Protein AF-A0A0K8SSA6-F1 (afdb_monomer_lite)

Organism: Lygus hesperus (NCBI:txid30085)

Radius of gyration: 36.19 Å; chains: 1; bounding box: 115×86×64 Å

Sequence (220 aa):
KHGGVFQPLAVNHQLLSRASESADFPLRQMERLLGNISFGILEQRNAFQQAMRVVQAKVPNIGPLLAEQLFNKTAPFRTASDNLLQYVCGKRAEVIAERRRMLIPPDPSLKRQMVSVPPSVSHLFDEEGLAKCPIPLPPKPRPQTSTRKRKAHVHTASGFNYASKPKQARSPTQKPHNPPTRQWKDKPTSRDYKVSGRDQHNRRPNHSTGKGKQKSKKSF

Foldseek 3Di:
DPCFLLAQADADPQLPVLDDCVVLVVLNVLSNVLSVVLVVLVVVVVVVVVVVVVVPVVDDPCVVVCCQQDVPCPHPNNVVSVVVNCVSVVVSVVSLVVSQVSSQDPPPVLNVQSVPFPADRHHSGDPVSNVPRPRDGDPDPDPPPPPDDDDDDDDDDDDDDDDDDDDDDDDDDDDDDDDDDDDDDDDDDDDDDDDDDDDDDDDDDDDDDDDDDDDDDDDD

Structure (mmCIF, N/CA/C/O backbone):
data_AF-A0A0K8SSA6-F1
#
_entry.id   AF-A0A0K8SSA6-F1
#
loop_
_atom_site.group_PDB
_atom_site.id
_atom_site.type_symbol
_atom_site.label_atom_id
_atom_site.label_alt_id
_atom_site.label_comp_id
_atom_site.label_asym_id
_atom_site.label_entity_id
_atom_site.label_seq_id
_atom_site.pdbx_PDB_ins_code
_atom_site.Cartn_x
_atom_site.Cartn_y
_atom_site.Cartn_z
_atom_site.occupancy
_atom_site.B_iso_or_equiv
_atom_site.auth_seq_id
_atom_site.auth_comp_id
_atom_site.auth_asym_id
_atom_site.auth_atom_id
_atom_site.pdbx_PDB_model_num
ATOM 1 N N . LYS A 1 1 ? 15.499 0.623 15.485 1.00 36.97 1 LYS A N 1
ATOM 2 C CA . LYS A 1 1 ? 15.623 0.096 14.099 1.00 36.97 1 LYS A CA 1
ATOM 3 C C . LYS A 1 1 ? 14.207 -0.107 13.541 1.00 36.97 1 LYS A C 1
ATOM 5 O O . LYS A 1 1 ? 13.651 -1.169 13.750 1.00 36.97 1 LYS A O 1
ATOM 10 N N . HIS A 1 2 ? 13.588 0.901 12.913 1.00 39.94 2 HIS A N 1
ATOM 11 C CA . HIS A 1 2 ? 12.185 0.828 12.437 1.00 39.94 2 HIS A CA 1
ATOM 12 C C . HIS A 1 2 ? 12.051 0.953 10.910 1.00 39.94 2 HIS A C 1
ATOM 14 O O . HIS A 1 2 ? 11.003 1.316 10.388 1.00 39.94 2 HIS A O 1
ATOM 20 N N . GLY A 1 3 ? 13.108 0.618 10.167 1.00 44.19 3 GLY A N 1
ATOM 21 C CA . GLY A 1 3 ? 13.098 0.607 8.701 1.00 44.19 3 GLY A CA 1
ATOM 22 C C . GLY A 1 3 ? 12.393 -0.610 8.082 1.00 44.19 3 GLY A C 1
ATOM 23 O O . GLY A 1 3 ? 12.887 -1.112 7.085 1.00 44.19 3 GLY A O 1
ATOM 24 N N . GLY A 1 4 ? 11.318 -1.119 8.703 1.00 65.06 4 GLY A N 1
ATOM 25 C CA . GLY A 1 4 ? 10.591 -2.332 8.290 1.00 65.06 4 GLY A CA 1
ATOM 26 C C . GLY A 1 4 ? 9.677 -2.146 7.067 1.00 65.06 4 GLY A C 1
ATOM 27 O O . GLY A 1 4 ? 9.921 -1.272 6.243 1.00 65.06 4 GLY A O 1
ATOM 28 N N . VAL A 1 5 ? 8.589 -2.934 7.000 1.00 70.88 5 VAL A N 1
ATOM 29 C CA . VAL A 1 5 ? 7.530 -3.016 5.949 1.00 70.88 5 VAL A CA 1
ATOM 30 C C . VAL A 1 5 ? 7.048 -1.663 5.377 1.00 70.88 5 VAL A C 1
ATOM 32 O O . VAL A 1 5 ? 6.495 -1.605 4.278 1.00 70.88 5 VAL A O 1
ATOM 35 N N . PHE A 1 6 ? 7.252 -0.565 6.104 1.00 86.25 6 PHE A N 1
ATOM 36 C CA . PHE A 1 6 ? 6.834 0.794 5.748 1.00 86.25 6 PHE A CA 1
ATOM 37 C C . PHE A 1 6 ? 7.887 1.615 4.985 1.00 86.25 6 PHE A C 1
ATOM 39 O O . PHE A 1 6 ? 7.617 2.761 4.631 1.00 86.25 6 PHE A O 1
ATOM 46 N N . GLN A 1 7 ? 9.083 1.076 4.736 1.00 91.50 7 GLN A N 1
ATOM 47 C CA . GLN A 1 7 ? 10.068 1.740 3.881 1.00 91.50 7 GLN A CA 1
ATOM 48 C C . GLN A 1 7 ? 9.721 1.583 2.397 1.00 91.50 7 GLN A C 1
ATOM 50 O O . GLN A 1 7 ? 9.118 0.577 2.017 1.00 91.50 7 GLN A O 1
ATOM 55 N N . PRO A 1 8 ? 10.132 2.544 1.549 1.00 94.62 8 PRO A N 1
ATOM 56 C CA . PRO A 1 8 ? 10.012 2.388 0.111 1.00 94.62 8 PRO A CA 1
ATOM 57 C C . PRO A 1 8 ? 10.762 1.159 -0.388 1.00 94.62 8 PRO A C 1
ATOM 59 O O . PRO A 1 8 ? 11.916 0.950 -0.006 1.00 94.62 8 PRO A O 1
ATOM 62 N N . LEU A 1 9 ? 10.141 0.402 -1.289 1.00 95.62 9 LEU A N 1
ATOM 63 C CA . LEU A 1 9 ? 10.790 -0.743 -1.917 1.00 95.62 9 LEU A CA 1
ATOM 64 C C . LEU A 1 9 ? 11.999 -0.303 -2.755 1.00 95.62 9 LEU A C 1
ATOM 66 O O . LEU A 1 9 ? 11.968 0.712 -3.466 1.00 95.62 9 LEU A O 1
ATOM 70 N N . ALA A 1 10 ? 13.076 -1.078 -2.679 1.00 94.94 10 ALA A N 1
ATOM 71 C CA . ALA A 1 10 ? 14.277 -0.862 -3.465 1.00 94.94 10 ALA A CA 1
ATOM 72 C C . ALA A 1 10 ? 14.087 -1.341 -4.912 1.00 94.94 10 ALA A C 1
ATOM 74 O O . ALA A 1 10 ? 13.353 -2.286 -5.202 1.00 94.94 10 ALA A O 1
ATOM 75 N N . VAL A 1 11 ? 14.787 -0.691 -5.839 1.00 95.38 11 VAL A N 1
ATOM 76 C CA . VAL A 1 11 ? 14.914 -1.193 -7.210 1.00 95.38 11 VAL A CA 1
ATOM 77 C C . VAL A 1 11 ? 15.855 -2.395 -7.189 1.00 95.38 11 VAL A C 1
ATOM 79 O O . VAL A 1 11 ? 16.942 -2.313 -6.618 1.00 95.38 11 VAL A O 1
ATOM 82 N N . ASN A 1 12 ? 15.463 -3.505 -7.817 1.00 95.00 12 ASN A N 1
ATOM 83 C CA . ASN A 1 12 ? 16.327 -4.677 -7.951 1.00 95.00 12 ASN A CA 1
ATOM 84 C C . ASN A 1 12 ? 17.625 -4.304 -8.683 1.00 95.00 12 ASN A C 1
ATOM 86 O O . ASN A 1 12 ? 17.588 -3.616 -9.704 1.00 95.00 12 ASN A O 1
ATOM 90 N N . HIS A 1 13 ? 18.768 -4.816 -8.219 1.00 91.44 13 HIS A N 1
ATOM 91 C CA . HIS A 1 13 ? 20.084 -4.464 -8.770 1.00 91.44 13 HIS A CA 1
ATOM 92 C C . HIS A 1 13 ? 20.187 -4.688 -10.294 1.00 91.44 13 HIS A C 1
ATOM 94 O O . HIS A 1 13 ? 20.828 -3.922 -11.012 1.00 91.44 13 HIS A O 1
ATOM 100 N N . GLN A 1 14 ? 19.508 -5.719 -10.805 1.00 90.25 14 GLN A N 1
ATOM 101 C CA . GLN A 1 14 ? 19.451 -6.068 -12.231 1.00 90.25 14 GLN A CA 1
ATOM 102 C C . GLN A 1 14 ? 18.765 -4.997 -13.102 1.00 90.25 14 GLN A C 1
ATOM 104 O O . GLN A 1 14 ? 18.961 -4.971 -14.313 1.00 90.25 14 GLN A O 1
ATOM 109 N N . LEU A 1 15 ? 17.962 -4.114 -12.499 1.00 91.62 15 LEU A N 1
ATOM 110 C CA . LEU A 1 15 ? 17.158 -3.097 -13.181 1.00 91.62 15 LEU A CA 1
ATOM 111 C C . LEU A 1 15 ? 17.697 -1.674 -12.981 1.00 91.62 15 LEU A C 1
ATOM 113 O O . LEU A 1 15 ? 17.118 -0.731 -13.514 1.00 91.62 15 LEU A O 1
ATOM 117 N N . LEU A 1 16 ? 18.809 -1.497 -12.257 1.00 89.38 16 LEU A N 1
ATOM 118 C CA . LEU A 1 16 ? 19.373 -0.171 -11.968 1.00 89.38 16 LEU A CA 1
ATOM 119 C C . LEU A 1 16 ? 19.723 0.617 -13.234 1.00 89.38 16 LEU A C 1
ATOM 121 O O . LEU A 1 16 ? 19.516 1.823 -13.270 1.00 89.38 16 LEU A O 1
ATOM 125 N N . SER A 1 17 ? 20.177 -0.052 -14.299 1.00 86.12 17 SER A N 1
ATOM 126 C CA . SER A 1 17 ? 20.460 0.595 -15.591 1.00 86.12 17 SER A CA 1
ATOM 127 C C . SER A 1 17 ? 19.215 1.151 -16.292 1.00 86.12 17 SER A C 1
ATOM 129 O O . SER A 1 17 ? 19.343 1.958 -17.209 1.00 86.12 17 SER A O 1
ATOM 131 N N . ARG A 1 18 ? 18.017 0.713 -15.885 1.00 84.88 18 ARG A N 1
ATOM 132 C CA . ARG A 1 18 ? 16.722 1.171 -16.410 1.00 84.88 18 ARG A CA 1
ATOM 133 C C . ARG A 1 18 ? 16.039 2.185 -15.503 1.00 84.88 18 ARG A C 1
ATOM 135 O O . ARG A 1 18 ? 15.088 2.832 -15.931 1.00 84.88 18 ARG A O 1
ATOM 142 N N . ALA A 1 19 ? 16.487 2.307 -14.258 1.00 86.81 19 ALA A N 1
ATOM 143 C CA . ALA A 1 19 ? 15.910 3.244 -13.317 1.00 86.81 19 ALA A CA 1
ATOM 144 C C . ALA A 1 19 ? 16.287 4.676 -13.712 1.00 86.81 19 ALA A C 1
ATOM 146 O O . ALA A 1 19 ? 17.461 5.039 -13.765 1.00 86.81 19 ALA A O 1
ATOM 147 N N . SER A 1 20 ? 15.278 5.502 -13.973 1.00 90.31 20 SER A N 1
ATOM 148 C CA . SER A 1 20 ? 15.457 6.948 -14.063 1.00 90.31 20 SER A CA 1
ATOM 149 C C . SER A 1 20 ? 15.301 7.536 -12.666 1.00 90.31 20 SER A C 1
ATOM 151 O O . SER A 1 20 ? 14.198 7.546 -12.122 1.00 90.31 20 SER A O 1
ATOM 153 N N . GLU A 1 21 ? 16.396 8.028 -12.082 1.00 88.56 21 GLU A N 1
ATOM 154 C CA . GLU A 1 21 ? 16.365 8.615 -10.735 1.00 88.56 21 GLU A CA 1
ATOM 155 C C . GLU A 1 21 ? 15.408 9.813 -10.665 1.00 88.56 21 GLU A C 1
ATOM 157 O O . GLU A 1 21 ? 14.643 9.941 -9.714 1.00 88.56 21 GLU A O 1
ATOM 162 N N . SER A 1 22 ? 15.372 10.655 -11.704 1.00 90.38 22 SER A N 1
ATOM 163 C CA . SER A 1 22 ? 14.475 11.815 -11.753 1.00 90.38 22 SER A CA 1
ATOM 164 C C . SER A 1 22 ? 12.993 11.430 -11.807 1.00 90.38 22 SER A C 1
ATOM 166 O O . SER A 1 22 ? 12.169 12.140 -11.232 1.00 90.38 22 SER A O 1
ATOM 168 N N . ALA A 1 23 ? 12.647 10.315 -12.459 1.00 90.88 23 ALA A N 1
ATOM 169 C CA . ALA A 1 23 ? 11.271 9.824 -12.528 1.00 90.88 23 ALA A CA 1
ATOM 170 C C . ALA A 1 23 ? 10.864 9.012 -11.283 1.00 90.88 23 ALA A C 1
ATOM 172 O O . ALA A 1 23 ? 9.729 9.116 -10.821 1.00 90.88 23 ALA A O 1
ATOM 173 N N . ASP A 1 24 ? 11.780 8.223 -10.710 1.00 94.31 24 ASP A N 1
ATOM 174 C CA . ASP A 1 24 ? 11.501 7.375 -9.544 1.00 94.31 24 ASP A CA 1
ATOM 175 C C . ASP A 1 24 ? 11.484 8.150 -8.224 1.00 94.31 24 ASP A C 1
ATOM 177 O O . ASP A 1 24 ? 10.685 7.833 -7.342 1.00 94.31 24 ASP A O 1
ATOM 181 N N . PHE A 1 25 ? 12.319 9.182 -8.081 1.00 95.12 25 PHE A N 1
ATOM 182 C CA . PHE A 1 25 ? 12.431 9.962 -6.850 1.00 95.12 25 PHE A CA 1
ATOM 183 C C . PHE A 1 25 ? 11.082 10.455 -6.287 1.00 95.12 25 PHE A C 1
ATOM 185 O O . PHE A 1 25 ? 10.797 10.152 -5.123 1.00 95.12 25 PHE A O 1
ATOM 192 N N . PRO A 1 26 ? 10.211 11.159 -7.045 1.00 97.00 26 PRO A N 1
ATOM 193 C CA . PRO A 1 26 ? 8.935 11.636 -6.506 1.00 97.00 26 PRO A CA 1
ATOM 194 C C . PRO A 1 26 ? 8.010 10.490 -6.073 1.00 97.00 26 PRO A C 1
ATOM 196 O O . PRO A 1 26 ? 7.364 10.576 -5.028 1.00 97.00 26 PRO A O 1
ATOM 199 N N . LEU A 1 27 ? 7.986 9.385 -6.822 1.00 97.25 27 LEU A N 1
ATOM 200 C CA . LEU A 1 27 ? 7.175 8.212 -6.487 1.00 97.25 27 LEU A CA 1
ATOM 201 C C . LEU A 1 27 ? 7.701 7.503 -5.237 1.00 97.25 27 LEU A C 1
ATOM 203 O O . LEU A 1 27 ? 6.923 7.089 -4.382 1.00 97.25 27 LEU A O 1
ATOM 207 N N . ARG A 1 28 ? 9.022 7.423 -5.074 1.00 96.00 28 ARG A N 1
ATOM 208 C CA . ARG A 1 28 ? 9.658 6.877 -3.873 1.00 96.00 28 ARG A CA 1
ATOM 209 C C . ARG A 1 28 ? 9.367 7.727 -2.633 1.00 96.00 28 ARG A C 1
ATOM 211 O O . ARG A 1 28 ? 9.149 7.172 -1.556 1.00 96.00 28 ARG A O 1
ATOM 218 N N . GLN A 1 29 ? 9.337 9.056 -2.768 1.00 97.12 29 GLN A N 1
ATOM 219 C CA . GLN A 1 29 ? 8.926 9.954 -1.680 1.00 97.12 29 GLN A CA 1
ATOM 220 C C . GLN A 1 29 ? 7.449 9.769 -1.322 1.00 97.12 29 GLN A C 1
ATOM 222 O O . GLN A 1 29 ? 7.107 9.703 -0.141 1.00 97.12 29 GLN A O 1
ATOM 227 N N . MET A 1 30 ? 6.583 9.612 -2.325 1.00 97.69 30 MET A N 1
ATOM 228 C CA . MET A 1 30 ? 5.168 9.323 -2.099 1.00 97.69 30 MET A CA 1
ATOM 229 C C . MET A 1 30 ? 4.971 7.975 -1.393 1.00 97.69 30 MET A C 1
ATOM 231 O O . MET A 1 30 ? 4.223 7.891 -0.421 1.00 97.69 30 MET A O 1
ATOM 235 N N . GLU A 1 31 ? 5.686 6.928 -1.811 1.00 97.25 31 GLU A N 1
ATOM 236 C CA . GLU A 1 31 ? 5.641 5.627 -1.137 1.00 97.25 31 GLU A CA 1
ATOM 237 C C . GLU A 1 31 ? 6.090 5.737 0.326 1.00 97.25 31 GLU A C 1
ATOM 239 O O . GLU A 1 31 ? 5.441 5.179 1.211 1.00 97.25 31 GLU A O 1
ATOM 244 N N . ARG A 1 32 ? 7.158 6.502 0.594 1.00 96.31 32 ARG A N 1
ATOM 245 C CA . ARG A 1 32 ? 7.649 6.767 1.955 1.00 96.31 32 ARG A CA 1
ATOM 246 C C . ARG A 1 32 ? 6.581 7.436 2.809 1.00 96.31 32 ARG A C 1
ATOM 248 O O . ARG A 1 32 ? 6.356 7.020 3.943 1.00 96.31 32 ARG A O 1
ATOM 255 N N . LEU A 1 33 ? 5.931 8.467 2.274 1.00 97.00 33 LEU A N 1
ATOM 256 C CA . LEU A 1 33 ? 4.870 9.187 2.970 1.00 97.00 33 LEU A CA 1
ATOM 257 C C . LEU A 1 33 ? 3.709 8.249 3.322 1.00 97.00 33 LEU A C 1
ATOM 259 O O . LEU A 1 33 ? 3.288 8.200 4.474 1.00 97.00 33 LEU A O 1
ATOM 263 N N . LEU A 1 34 ? 3.231 7.462 2.357 1.00 97.44 34 LEU A N 1
ATOM 264 C CA . LEU A 1 34 ? 2.137 6.508 2.564 1.00 97.44 34 LEU A CA 1
ATOM 265 C C . LEU A 1 34 ? 2.516 5.398 3.556 1.00 97.44 34 LEU A C 1
ATOM 267 O O . LEU A 1 34 ? 1.694 5.003 4.386 1.00 97.44 34 LEU A O 1
ATOM 271 N N . GLY A 1 35 ? 3.767 4.931 3.521 1.00 95.56 35 GLY A N 1
ATOM 272 C CA . GLY A 1 35 ? 4.318 4.012 4.514 1.00 95.56 35 GLY A CA 1
ATOM 273 C C . GLY A 1 35 ? 4.287 4.601 5.926 1.00 95.56 35 GLY A C 1
ATOM 274 O O . GLY A 1 35 ? 3.771 3.965 6.844 1.00 95.56 35 GLY A O 1
ATOM 275 N N . ASN A 1 36 ? 4.744 5.845 6.090 1.00 95.56 36 ASN A N 1
ATOM 276 C CA . ASN A 1 36 ? 4.721 6.551 7.374 1.00 95.56 36 ASN A CA 1
ATOM 277 C C . ASN A 1 36 ? 3.295 6.774 7.898 1.00 95.56 36 ASN A C 1
ATOM 279 O O . ASN A 1 36 ? 3.052 6.603 9.091 1.00 95.56 36 ASN A O 1
ATOM 283 N N . ILE A 1 37 ? 2.346 7.124 7.024 1.00 96.25 37 ILE A N 1
ATOM 284 C CA . ILE A 1 37 ? 0.935 7.284 7.406 1.00 96.25 37 ILE A CA 1
ATOM 285 C C . ILE A 1 37 ? 0.358 5.942 7.870 1.00 96.25 37 ILE A C 1
ATOM 287 O O . ILE A 1 37 ? -0.278 5.881 8.920 1.00 96.25 37 ILE A O 1
ATOM 291 N N . SER A 1 38 ? 0.622 4.859 7.131 1.00 95.75 38 SER A N 1
ATOM 292 C CA . SER A 1 38 ? 0.171 3.508 7.502 1.00 95.75 38 SER A CA 1
ATOM 293 C C . SER A 1 38 ? 0.704 3.100 8.876 1.00 95.75 38 SER A C 1
ATOM 295 O O . SER A 1 38 ? -0.052 2.618 9.719 1.00 95.75 38 SER A O 1
ATOM 297 N N . PHE A 1 39 ? 1.994 3.348 9.122 1.00 95.12 39 PHE A N 1
ATOM 298 C CA . PHE A 1 39 ? 2.618 3.127 10.423 1.00 95.12 39 PHE A CA 1
ATOM 299 C C . PHE A 1 39 ? 1.939 3.949 11.527 1.00 95.12 39 PHE A C 1
ATOM 301 O O . PHE A 1 39 ? 1.556 3.391 12.551 1.00 95.12 39 PHE A O 1
ATOM 308 N N . GLY A 1 40 ? 1.719 5.247 11.300 1.00 95.19 40 GLY A N 1
ATOM 309 C CA . GLY A 1 40 ? 1.071 6.131 12.271 1.00 95.19 40 GLY A CA 1
ATOM 310 C C . GLY A 1 40 ? -0.342 5.681 12.658 1.00 95.19 40 GLY A C 1
ATOM 311 O O . GLY A 1 40 ? -0.679 5.685 13.839 1.00 95.19 40 GLY 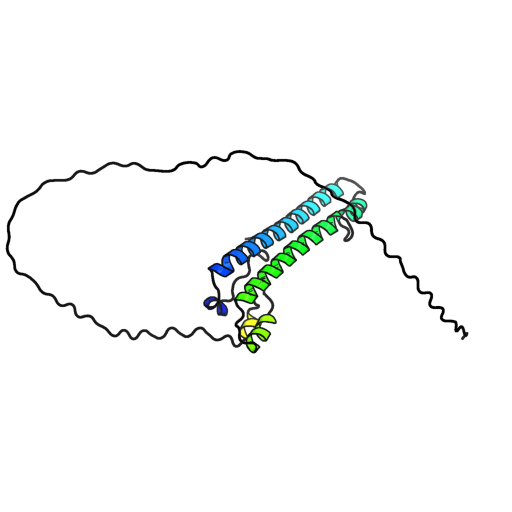A O 1
ATOM 312 N N . ILE A 1 41 ? -1.148 5.229 11.691 1.00 94.94 41 ILE A N 1
ATOM 313 C CA . ILE A 1 41 ? -2.498 4.696 11.949 1.00 94.94 41 ILE A CA 1
ATOM 314 C C . ILE A 1 41 ? -2.429 3.435 12.823 1.00 94.94 41 ILE A C 1
ATOM 316 O O . ILE A 1 41 ? -3.209 3.281 13.766 1.00 94.94 41 ILE A O 1
ATOM 320 N N . LEU A 1 42 ? -1.493 2.529 12.528 1.00 94.88 42 LEU A N 1
ATOM 321 C CA . LEU A 1 42 ? -1.320 1.288 13.286 1.00 94.88 42 LEU A CA 1
ATOM 322 C C . LEU A 1 42 ? -0.839 1.552 14.717 1.00 94.88 42 LEU A C 1
ATOM 324 O O . LEU A 1 42 ? -1.395 0.978 15.654 1.00 94.88 42 LEU A O 1
ATOM 328 N N . GLU A 1 43 ? 0.126 2.454 14.896 1.00 95.44 43 GLU A N 1
ATOM 329 C CA . GLU A 1 43 ? 0.611 2.867 16.216 1.00 95.44 43 GLU A CA 1
ATOM 330 C C . GLU A 1 43 ? -0.484 3.554 17.033 1.00 95.44 43 GLU A C 1
ATOM 332 O O . GLU A 1 43 ? -0.714 3.187 18.187 1.00 95.44 43 GLU A O 1
ATOM 337 N N . GLN A 1 44 ? -1.232 4.486 16.431 1.00 95.19 44 GLN A N 1
ATOM 338 C CA . GLN A 1 44 ? -2.361 5.144 17.090 1.00 95.19 44 GLN A CA 1
ATOM 339 C C . GLN A 1 44 ? -3.392 4.119 17.569 1.00 95.19 44 GLN A C 1
ATOM 341 O O . GLN A 1 44 ? -3.874 4.185 18.701 1.00 95.19 44 GLN A O 1
ATOM 346 N N . ARG A 1 45 ? -3.715 3.137 16.723 1.00 93.44 45 ARG A N 1
ATOM 347 C CA . ARG A 1 45 ? -4.656 2.074 17.068 1.00 93.44 45 ARG A CA 1
ATOM 348 C C . ARG A 1 45 ? -4.128 1.167 18.176 1.00 93.44 45 ARG A C 1
ATOM 350 O O . ARG A 1 45 ? -4.904 0.781 19.050 1.00 93.44 45 ARG A O 1
ATOM 357 N N . ASN A 1 46 ? -2.840 0.834 18.164 1.00 93.81 46 ASN A N 1
ATOM 358 C CA . ASN A 1 46 ? -2.212 0.056 19.229 1.00 93.81 46 ASN A CA 1
ATOM 359 C C . ASN A 1 46 ? -2.275 0.809 20.569 1.00 93.81 46 ASN A C 1
ATOM 361 O O . ASN A 1 46 ? -2.768 0.264 21.558 1.00 93.81 46 ASN A O 1
ATOM 365 N N . ALA A 1 47 ? -1.879 2.085 20.583 1.00 96.00 47 ALA A N 1
ATOM 366 C CA . ALA A 1 47 ? -1.947 2.942 21.766 1.00 96.00 47 ALA A CA 1
ATOM 367 C C . ALA A 1 47 ? -3.384 3.077 22.297 1.00 96.00 47 ALA A C 1
ATOM 369 O O . ALA A 1 47 ? -3.621 2.937 23.497 1.00 96.00 47 ALA A O 1
ATOM 370 N N . PHE A 1 48 ? -4.365 3.259 21.406 1.00 94.69 48 PHE A N 1
ATOM 371 C CA . PHE A 1 48 ? -5.779 3.312 21.778 1.00 94.69 48 PHE A CA 1
ATOM 372 C C . PHE A 1 48 ? -6.254 2.011 22.439 1.00 94.69 48 PHE A C 1
ATOM 374 O O . PHE A 1 48 ? -6.872 2.041 23.502 1.00 94.69 48 PHE A O 1
ATOM 381 N N . GLN A 1 49 ? -5.924 0.854 21.857 1.00 92.31 49 GLN A N 1
ATOM 382 C CA . GLN A 1 49 ? -6.270 -0.441 22.446 1.00 92.31 49 GLN A CA 1
ATOM 383 C C . GLN A 1 49 ? -5.633 -0.634 23.825 1.00 92.31 49 GLN A C 1
ATOM 385 O O . GLN A 1 49 ? -6.284 -1.148 24.731 1.00 92.31 49 GLN A O 1
ATOM 390 N N . GLN A 1 50 ? -4.380 -0.216 24.007 1.00 94.81 50 GLN A N 1
ATOM 391 C CA . GLN A 1 50 ? -3.710 -0.277 25.306 1.00 94.81 50 GLN A CA 1
ATOM 392 C C . GLN A 1 50 ? -4.404 0.615 26.343 1.00 94.81 50 GLN A C 1
ATOM 394 O O . GLN A 1 50 ? -4.709 0.139 27.435 1.00 94.81 50 GLN A O 1
ATOM 399 N N . ALA A 1 51 ? -4.736 1.860 25.990 1.00 94.75 51 ALA A N 1
ATOM 400 C CA . ALA A 1 51 ? -5.454 2.775 26.877 1.00 94.75 51 ALA A CA 1
ATOM 401 C C . ALA A 1 51 ? -6.824 2.216 27.299 1.00 94.75 51 ALA A C 1
ATOM 403 O O . ALA A 1 51 ? -7.188 2.266 28.473 1.00 94.75 51 ALA A O 1
ATOM 404 N N . MET A 1 52 ? -7.567 1.614 26.369 1.00 93.44 52 MET A N 1
ATOM 405 C CA . MET A 1 52 ? -8.875 1.025 26.669 1.00 93.44 52 MET A CA 1
ATOM 406 C C . MET A 1 52 ? -8.794 -0.217 27.559 1.00 93.44 52 MET A C 1
ATOM 408 O O . MET A 1 52 ? -9.678 -0.411 28.389 1.00 93.44 52 MET A O 1
ATOM 412 N N . ARG A 1 53 ? -7.722 -1.018 27.473 1.00 91.38 53 ARG A N 1
ATOM 413 C CA . ARG A 1 53 ? -7.489 -2.114 28.435 1.00 91.38 53 ARG A CA 1
ATOM 414 C C . ARG A 1 53 ? -7.311 -1.585 29.860 1.00 91.38 53 ARG A C 1
ATOM 416 O O . ARG A 1 53 ? -7.831 -2.183 30.797 1.00 91.38 53 ARG A O 1
ATOM 423 N N . VAL A 1 54 ? -6.635 -0.444 30.026 1.00 93.50 54 VAL A N 1
ATOM 424 C CA . VAL A 1 54 ? -6.490 0.214 31.338 1.00 93.50 54 VAL A CA 1
ATOM 425 C C . VAL A 1 54 ? -7.842 0.702 31.864 1.00 93.50 54 VAL A C 1
ATOM 427 O O . VAL A 1 54 ? -8.129 0.533 33.046 1.00 93.50 54 VAL A O 1
ATOM 430 N N . VAL A 1 55 ? -8.691 1.270 31.000 1.00 93.44 55 VAL A N 1
ATOM 431 C CA . VAL A 1 55 ? -10.058 1.678 31.373 1.00 93.44 55 VAL A CA 1
ATOM 432 C C . VAL A 1 55 ? -10.890 0.467 31.794 1.00 93.44 55 VAL A C 1
ATOM 434 O O . VAL A 1 55 ? -11.510 0.491 32.854 1.00 93.44 55 VAL A O 1
ATOM 437 N N . GLN A 1 56 ? -10.853 -0.612 31.011 1.00 92.25 56 GLN A N 1
ATOM 438 C CA . GLN A 1 56 ? -11.592 -1.840 31.296 1.00 92.25 56 GLN A CA 1
ATOM 439 C C . GLN A 1 56 ? -11.190 -2.480 32.632 1.00 92.25 56 GLN A C 1
ATOM 441 O O . GLN A 1 56 ? -12.040 -3.039 33.314 1.00 92.25 56 GLN A O 1
ATOM 446 N N . ALA A 1 57 ? -9.920 -2.369 33.031 1.00 92.50 57 ALA A N 1
ATOM 447 C CA . ALA A 1 57 ? -9.449 -2.861 34.324 1.00 92.50 57 ALA A CA 1
ATOM 448 C C . ALA A 1 57 ? -9.963 -2.038 35.522 1.00 92.50 57 ALA A C 1
ATOM 450 O O . ALA A 1 57 ? -10.027 -2.555 36.633 1.00 92.50 57 ALA A O 1
ATOM 451 N N . LYS A 1 58 ? -10.308 -0.760 35.315 1.00 94.81 58 LYS A N 1
ATOM 452 C CA . LYS A 1 58 ? -10.749 0.162 36.378 1.00 94.81 58 LYS A CA 1
ATOM 453 C C . LYS A 1 58 ? -12.264 0.299 36.478 1.00 94.81 58 LYS A C 1
ATOM 455 O O . LYS A 1 58 ? -12.764 0.656 37.540 1.00 94.81 58 LYS A O 1
ATOM 460 N N . VAL A 1 59 ? -12.984 0.058 35.384 1.00 94.12 59 VAL A N 1
ATOM 461 C CA . VAL A 1 59 ? -14.439 0.216 35.322 1.00 94.12 59 VAL A CA 1
ATOM 462 C C . VAL A 1 59 ? -15.088 -1.157 35.137 1.00 94.12 59 VAL A C 1
ATOM 464 O O . VAL A 1 59 ? -14.976 -1.741 34.054 1.00 94.12 59 VAL A O 1
ATOM 467 N N . PRO A 1 60 ? -15.774 -1.695 36.162 1.00 89.31 60 PRO A N 1
ATOM 468 C CA . PRO A 1 60 ? -16.417 -2.998 36.058 1.00 89.31 60 PRO A CA 1
ATOM 469 C C . PRO A 1 60 ? -17.491 -2.994 34.962 1.00 89.31 60 PRO A C 1
ATOM 471 O O . PRO A 1 60 ? -18.164 -1.992 34.733 1.00 89.31 60 PRO A O 1
ATOM 474 N N . ASN A 1 61 ? -17.652 -4.130 34.279 1.00 90.19 61 ASN A N 1
ATOM 475 C CA . ASN A 1 61 ? -18.676 -4.373 33.252 1.00 90.19 61 ASN A CA 1
ATOM 476 C C . ASN A 1 61 ? -18.657 -3.456 32.010 1.00 90.19 61 ASN A C 1
ATOM 478 O O . ASN A 1 61 ? -19.558 -3.554 31.182 1.00 90.19 61 ASN A O 1
ATOM 482 N N . ILE A 1 62 ? -17.629 -2.624 31.798 1.00 93.81 62 ILE A N 1
ATOM 483 C CA . ILE A 1 62 ? -17.539 -1.784 30.586 1.00 93.81 62 ILE A CA 1
ATOM 484 C C . ILE A 1 62 ? -17.111 -2.572 29.331 1.00 93.81 62 ILE A C 1
ATOM 486 O O . ILE A 1 62 ? -17.335 -2.134 28.205 1.00 93.81 62 ILE A O 1
ATOM 490 N N . GLY A 1 63 ? -16.495 -3.746 29.510 1.00 90.75 63 GLY A N 1
ATOM 491 C CA . GLY A 1 63 ? -15.930 -4.566 28.429 1.00 90.75 63 GLY A CA 1
ATOM 492 C C . GLY A 1 63 ? -16.890 -4.855 27.263 1.00 90.75 63 GLY A C 1
ATOM 493 O O . GLY A 1 63 ? -16.508 -4.589 26.123 1.00 90.75 63 GLY A O 1
ATOM 494 N N . PRO A 1 64 ? -18.123 -5.344 27.510 1.00 92.19 64 PRO A N 1
ATOM 495 C CA . PRO A 1 64 ? -19.112 -5.578 26.456 1.00 92.19 64 PRO A CA 1
ATOM 496 C C . PRO A 1 64 ? -19.444 -4.321 25.643 1.00 92.19 64 PRO A C 1
ATOM 498 O O . PRO A 1 64 ? -19.482 -4.384 24.416 1.00 92.19 64 PRO A O 1
ATOM 501 N N . LEU A 1 65 ? -19.588 -3.168 26.306 1.00 91.06 65 LEU A N 1
ATOM 502 C CA . LEU A 1 65 ? -19.872 -1.895 25.641 1.00 91.06 65 LEU A CA 1
ATOM 503 C C . LEU A 1 65 ? -18.696 -1.441 24.763 1.00 91.06 65 LEU A C 1
ATOM 505 O O . LEU A 1 65 ? -18.895 -1.041 23.619 1.00 91.06 65 LEU A O 1
ATOM 509 N N . LEU A 1 66 ? -17.455 -1.541 25.258 1.00 92.00 66 LEU A N 1
ATOM 510 C CA . LEU A 1 66 ? -16.266 -1.223 24.455 1.00 92.00 66 LEU A CA 1
ATOM 511 C C . LEU A 1 66 ? -16.127 -2.171 23.258 1.00 92.00 66 LEU A C 1
ATOM 513 O O . LEU A 1 66 ? -15.749 -1.744 22.165 1.00 92.00 66 LEU A O 1
ATOM 517 N N . ALA A 1 67 ? -16.435 -3.456 23.448 1.00 89.62 67 ALA A N 1
ATOM 518 C CA . ALA A 1 67 ? -16.421 -4.429 22.369 1.00 89.62 67 ALA A CA 1
ATOM 519 C C . ALA A 1 67 ? -17.417 -4.032 21.275 1.00 89.62 67 ALA A C 1
ATOM 521 O O . ALA A 1 67 ? -17.010 -3.896 20.127 1.00 89.62 67 ALA A O 1
ATOM 522 N N . GLU A 1 68 ? -18.673 -3.775 21.630 1.00 90.38 68 GLU A N 1
ATOM 523 C CA . GLU A 1 68 ? -19.726 -3.393 20.688 1.00 90.38 68 GLU A CA 1
ATOM 524 C C . GLU A 1 68 ? -19.410 -2.087 19.944 1.00 90.38 68 GLU A C 1
ATOM 526 O O . GLU A 1 68 ? -19.485 -2.040 18.716 1.00 90.38 68 GLU A O 1
ATOM 531 N N . GLN A 1 69 ? -19.011 -1.044 20.675 1.00 89.06 69 GLN A N 1
ATOM 532 C CA . GLN A 1 69 ? -18.911 0.313 20.132 1.00 89.06 69 GLN A CA 1
ATOM 533 C C . GLN A 1 69 ? -17.567 0.617 19.456 1.00 89.06 69 GLN A C 1
ATOM 535 O O . GLN A 1 69 ? -17.496 1.513 18.611 1.00 89.06 69 GLN A O 1
ATOM 540 N N . LEU A 1 70 ? -16.489 -0.096 19.810 1.00 90.06 70 LEU A N 1
ATOM 541 C CA . LEU A 1 70 ? -15.128 0.257 19.378 1.00 90.06 70 LEU A CA 1
ATOM 542 C C . LEU A 1 70 ? -14.355 -0.887 18.721 1.00 90.06 70 LEU A C 1
ATOM 544 O O . LEU A 1 70 ? -13.610 -0.639 17.772 1.00 90.06 70 LEU A O 1
ATOM 548 N N . PHE A 1 71 ? -14.472 -2.122 19.218 1.00 87.94 71 PHE A N 1
ATOM 549 C CA . PHE A 1 71 ? -13.580 -3.212 18.792 1.00 87.94 71 PHE A CA 1
ATOM 550 C C . PHE A 1 71 ? -14.208 -4.223 17.845 1.00 87.94 71 PHE A C 1
ATOM 552 O O . PHE A 1 71 ? -13.471 -4.901 17.122 1.00 87.94 71 PHE A O 1
ATOM 559 N N . ASN A 1 72 ? -15.535 -4.323 17.831 1.00 91.38 72 ASN A N 1
ATOM 560 C CA . ASN A 1 72 ? -16.241 -5.201 16.919 1.00 91.38 72 ASN A CA 1
ATOM 561 C C . ASN A 1 72 ? -15.941 -4.791 15.472 1.00 91.38 72 ASN A C 1
ATOM 563 O O . ASN A 1 72 ? -15.740 -3.616 15.170 1.00 91.38 72 ASN A O 1
ATOM 567 N N . LYS A 1 73 ? -15.907 -5.757 14.553 1.00 88.62 73 LYS A N 1
ATOM 568 C CA . LYS A 1 73 ? -15.563 -5.505 13.143 1.00 88.62 73 LYS A CA 1
ATOM 569 C C . LYS A 1 73 ? -16.535 -4.535 12.470 1.00 88.62 73 LYS A C 1
ATOM 571 O O . LYS A 1 73 ? -16.143 -3.827 11.556 1.00 88.62 73 LYS A O 1
ATOM 576 N N . THR A 1 74 ? -17.778 -4.509 12.940 1.00 90.94 74 THR A N 1
ATOM 577 C CA . THR A 1 74 ? -18.854 -3.638 12.458 1.00 90.94 74 THR A CA 1
ATOM 578 C C . THR A 1 74 ? -18.951 -2.321 13.229 1.00 90.94 74 THR A C 1
ATOM 580 O O . THR A 1 74 ? -19.768 -1.475 12.877 1.00 90.94 74 THR A O 1
ATOM 583 N N . ALA A 1 75 ? -18.137 -2.123 14.272 1.00 93.12 75 ALA A N 1
ATOM 584 C CA . ALA A 1 75 ? -18.138 -0.886 15.039 1.00 93.12 75 ALA A CA 1
ATOM 585 C C . ALA A 1 75 ? -17.739 0.292 14.129 1.00 93.12 75 ALA A C 1
ATOM 587 O O . ALA A 1 75 ? -16.779 0.155 13.357 1.00 93.12 75 ALA A O 1
ATOM 588 N N . PRO A 1 76 ? -18.396 1.464 14.222 1.00 91.38 76 PRO A N 1
ATOM 589 C CA . PRO A 1 76 ? -18.069 2.621 13.387 1.00 91.38 76 PRO A CA 1
ATOM 590 C C . PRO A 1 76 ? -16.600 3.039 13.497 1.00 91.38 76 PRO A C 1
ATOM 592 O O . PRO A 1 76 ? -15.954 3.294 12.481 1.00 91.38 76 PRO A O 1
ATOM 595 N N . PHE A 1 77 ? -16.040 3.027 14.714 1.00 90.56 77 PHE A N 1
ATOM 596 C CA . PHE A 1 77 ? -14.624 3.329 14.940 1.00 90.56 77 PHE A CA 1
ATOM 597 C C . PHE A 1 77 ? -13.709 2.348 14.201 1.00 90.56 77 PHE A C 1
ATOM 599 O O . PHE A 1 77 ? -12.790 2.755 13.485 1.00 90.56 77 PHE A O 1
ATOM 606 N N . ARG A 1 78 ? -13.975 1.044 14.353 1.00 91.62 78 ARG A N 1
ATOM 607 C CA . ARG A 1 78 ? -13.167 -0.005 13.732 1.00 91.62 78 ARG A CA 1
ATOM 608 C C . ARG A 1 78 ? -13.240 0.069 12.213 1.00 91.62 78 ARG A C 1
ATOM 610 O O . ARG A 1 78 ? -12.202 0.049 11.559 1.00 91.62 78 ARG A O 1
ATOM 617 N N . THR A 1 79 ? -14.449 0.232 11.689 1.00 94.06 79 THR A N 1
ATOM 618 C CA . THR A 1 79 ? -14.725 0.363 10.257 1.00 94.06 79 THR A CA 1
ATOM 619 C C . THR A 1 79 ? -14.011 1.578 9.667 1.00 94.06 79 THR A C 1
ATOM 621 O O . THR A 1 79 ? -13.334 1.456 8.652 1.00 94.06 79 THR A O 1
ATOM 624 N N . ALA A 1 80 ? -14.085 2.744 10.320 1.00 93.50 80 ALA A N 1
ATOM 625 C CA . ALA A 1 80 ? -13.389 3.945 9.861 1.00 93.50 80 ALA A CA 1
ATOM 626 C C . ALA A 1 80 ? -11.861 3.763 9.860 1.00 93.50 80 ALA A C 1
ATOM 628 O O . ALA A 1 80 ? -11.198 4.120 8.887 1.00 93.50 80 ALA A O 1
ATOM 629 N N . SER A 1 81 ? -11.303 3.169 10.920 1.00 94.00 81 SER A N 1
ATOM 630 C CA . SER A 1 81 ? -9.866 2.885 11.014 1.00 94.00 81 SER A CA 1
ATOM 631 C C . SER A 1 81 ? -9.398 1.902 9.935 1.00 94.00 81 SER A C 1
ATOM 633 O O . SER A 1 81 ? -8.375 2.149 9.293 1.00 94.00 81 SER A O 1
ATOM 635 N N . ASP A 1 82 ? -10.150 0.822 9.701 1.00 95.06 82 ASP A N 1
ATOM 636 C CA . ASP A 1 82 ? -9.829 -0.176 8.677 1.00 95.06 82 ASP A CA 1
ATOM 637 C C . ASP A 1 82 ? -9.957 0.423 7.260 1.00 95.06 82 ASP A C 1
ATOM 639 O O . ASP A 1 82 ? -9.061 0.225 6.439 1.00 95.06 82 ASP A O 1
ATOM 643 N N . ASN A 1 83 ? -10.980 1.246 6.996 1.00 96.50 83 ASN A N 1
ATOM 644 C CA . ASN A 1 83 ? -11.151 1.950 5.718 1.00 96.50 83 ASN A CA 1
ATOM 645 C C . ASN A 1 83 ? -10.001 2.925 5.426 1.00 96.50 83 ASN A C 1
ATOM 647 O O . ASN A 1 83 ? -9.506 2.978 4.300 1.00 96.50 83 ASN A O 1
ATOM 651 N N . LEU A 1 84 ? -9.550 3.685 6.431 1.00 96.75 84 LEU A N 1
ATOM 652 C CA . LEU A 1 84 ? -8.399 4.582 6.289 1.00 96.75 84 LEU A CA 1
ATOM 653 C C . LEU A 1 84 ? -7.126 3.801 5.962 1.00 96.75 84 LEU A C 1
ATOM 655 O O . LEU A 1 84 ? -6.394 4.171 5.044 1.00 96.75 84 LEU A O 1
ATOM 659 N N . LEU A 1 85 ? -6.879 2.699 6.675 1.00 96.44 85 LEU A N 1
ATOM 660 C CA . LEU A 1 85 ? -5.715 1.859 6.416 1.00 96.44 85 LEU A CA 1
ATOM 661 C C . LEU A 1 85 ? -5.783 1.236 5.015 1.00 96.44 85 LEU A C 1
ATOM 663 O O . LEU A 1 85 ? -4.794 1.267 4.288 1.00 96.44 85 LEU A O 1
ATOM 667 N N . GLN A 1 86 ? -6.949 0.733 4.602 1.00 97.06 86 GLN A N 1
ATOM 668 C CA . GLN A 1 86 ? -7.159 0.182 3.265 1.00 97.06 86 GLN A CA 1
ATOM 669 C C . GLN A 1 86 ? -6.930 1.233 2.174 1.00 97.06 86 GLN A C 1
ATOM 671 O O . GLN A 1 86 ? -6.266 0.936 1.183 1.00 97.06 86 GLN A O 1
ATOM 676 N N . TYR A 1 87 ? -7.424 2.459 2.361 1.00 97.94 87 TYR A N 1
ATOM 677 C CA . TYR A 1 87 ? -7.213 3.555 1.417 1.00 97.94 87 TYR A CA 1
ATOM 678 C C . TYR A 1 87 ? -5.724 3.874 1.245 1.00 97.94 87 TYR A C 1
ATOM 680 O O . TYR A 1 87 ? -5.220 3.916 0.121 1.00 97.94 87 TYR A O 1
ATOM 688 N N . VAL A 1 88 ? -4.998 4.053 2.352 1.00 97.56 88 VAL A N 1
ATOM 689 C CA . VAL A 1 88 ? -3.567 4.392 2.317 1.00 97.56 88 VAL A CA 1
ATOM 690 C C . VAL A 1 88 ? -2.748 3.241 1.725 1.00 97.56 88 VAL A C 1
ATOM 692 O O . VAL A 1 88 ? -1.905 3.475 0.857 1.00 97.56 88 VAL A O 1
ATOM 695 N N . CYS A 1 89 ? -3.026 1.997 2.123 1.00 96.25 89 CYS A N 1
ATOM 696 C CA . CYS A 1 89 ? -2.378 0.810 1.564 1.00 96.25 89 CYS A CA 1
ATOM 697 C C . CYS A 1 89 ? -2.672 0.643 0.067 1.00 96.25 89 CYS A C 1
ATOM 699 O O . CYS A 1 89 ? -1.760 0.338 -0.699 1.00 96.25 89 CYS A O 1
ATOM 701 N N . GLY A 1 90 ? -3.910 0.892 -0.367 1.00 97.81 90 GLY A N 1
ATOM 702 C CA . GLY A 1 90 ? -4.297 0.868 -1.778 1.00 97.81 90 GLY A CA 1
ATOM 703 C C . GLY A 1 90 ? -3.537 1.912 -2.592 1.00 97.81 90 GLY A C 1
ATOM 704 O O . GLY A 1 90 ? -2.922 1.581 -3.603 1.00 97.81 90 GLY A O 1
ATOM 705 N N . LYS A 1 91 ? -3.460 3.152 -2.096 1.00 98.25 91 LYS A N 1
ATOM 706 C CA . LYS A 1 91 ? -2.660 4.210 -2.730 1.00 98.25 91 LYS A CA 1
ATOM 707 C C . LYS A 1 91 ? -1.176 3.864 -2.779 1.00 98.25 91 LYS A C 1
ATOM 709 O O . LYS A 1 91 ? -0.513 4.144 -3.774 1.00 98.25 91 LYS A O 1
ATOM 714 N N . ARG A 1 92 ? -0.644 3.213 -1.743 1.00 97.25 92 ARG A N 1
ATOM 715 C CA . ARG A 1 92 ? 0.749 2.751 -1.747 1.00 97.25 92 ARG A CA 1
ATOM 716 C C . ARG A 1 92 ? 0.970 1.678 -2.813 1.00 97.25 92 ARG A C 1
ATOM 718 O O . ARG A 1 92 ? 1.974 1.730 -3.517 1.00 97.25 92 ARG A O 1
ATOM 725 N N . ALA A 1 93 ? 0.033 0.743 -2.959 1.00 97.12 93 ALA A N 1
ATOM 726 C CA . ALA A 1 93 ? 0.091 -0.289 -3.987 1.00 97.12 93 ALA A CA 1
ATOM 727 C C . ALA A 1 93 ? 0.052 0.304 -5.407 1.00 97.12 93 ALA A C 1
ATOM 729 O O . ALA A 1 93 ? 0.819 -0.138 -6.259 1.00 97.12 93 ALA A O 1
ATOM 730 N N . GLU A 1 94 ? -0.763 1.339 -5.648 1.00 98.19 94 GLU A N 1
ATOM 731 C CA . GLU A 1 94 ? -0.779 2.083 -6.919 1.00 98.19 94 GLU A CA 1
ATOM 732 C C . GLU A 1 94 ? 0.592 2.708 -7.227 1.00 98.19 94 GLU A C 1
ATOM 734 O O . GLU A 1 94 ? 1.116 2.543 -8.328 1.00 98.19 94 GLU A O 1
ATOM 739 N N . VAL A 1 95 ? 1.214 3.367 -6.242 1.00 98.00 95 VAL A N 1
ATOM 740 C CA . VAL A 1 95 ? 2.553 3.961 -6.398 1.00 98.00 95 VAL A CA 1
ATOM 741 C C . VAL A 1 95 ? 3.601 2.889 -6.703 1.00 98.00 95 VAL A C 1
ATOM 743 O O . VAL A 1 95 ? 4.405 3.062 -7.616 1.00 98.00 95 VAL A O 1
ATOM 746 N N . ILE A 1 96 ? 3.583 1.761 -5.989 1.00 97.38 96 ILE A N 1
ATOM 747 C CA . ILE A 1 96 ? 4.493 0.635 -6.248 1.00 97.38 96 ILE A CA 1
ATOM 748 C C . ILE A 1 96 ? 4.283 0.081 -7.663 1.00 97.38 96 ILE A C 1
ATOM 750 O O . ILE A 1 96 ? 5.257 -0.189 -8.367 1.00 97.38 96 ILE A O 1
ATOM 754 N N . ALA A 1 97 ? 3.033 -0.073 -8.105 1.00 97.06 97 ALA A N 1
ATOM 755 C CA . ALA A 1 97 ? 2.717 -0.543 -9.450 1.00 97.06 97 ALA A CA 1
ATOM 756 C C . ALA A 1 97 ? 3.254 0.412 -10.525 1.00 97.06 97 ALA A C 1
ATOM 758 O O . ALA A 1 97 ? 3.842 -0.044 -11.506 1.00 97.06 97 ALA A O 1
ATOM 759 N N . GLU A 1 98 ? 3.129 1.722 -10.315 1.00 97.19 98 GLU A N 1
ATOM 760 C CA . GLU A 1 98 ? 3.669 2.732 -11.227 1.00 97.19 98 GLU A CA 1
ATOM 761 C C . GLU A 1 98 ? 5.204 2.699 -11.272 1.00 97.19 98 GLU A C 1
ATOM 763 O O . GLU A 1 98 ? 5.794 2.673 -12.354 1.00 97.19 98 GLU A O 1
ATOM 768 N N . ARG A 1 99 ? 5.866 2.577 -10.112 1.00 97.06 99 ARG A N 1
ATOM 769 C CA . ARG A 1 99 ? 7.326 2.385 -10.030 1.00 97.06 99 ARG A CA 1
ATOM 770 C C . ARG A 1 99 ? 7.786 1.145 -10.792 1.00 97.06 99 ARG A C 1
ATOM 772 O O . ARG A 1 99 ? 8.742 1.208 -11.561 1.00 97.06 99 ARG A O 1
ATOM 779 N N . ARG A 1 100 ? 7.072 0.026 -10.641 1.00 96.62 100 ARG A N 1
ATOM 780 C CA . ARG A 1 100 ? 7.333 -1.211 -11.393 1.00 96.62 100 ARG A CA 1
ATOM 781 C C . ARG A 1 100 ? 7.131 -1.011 -12.894 1.00 96.62 100 ARG A C 1
ATOM 783 O O . ARG A 1 100 ? 7.969 -1.453 -13.675 1.00 96.62 100 ARG A O 1
ATOM 790 N N . ARG A 1 101 ? 6.065 -0.318 -13.307 1.00 95.00 101 ARG A N 1
ATOM 791 C CA . ARG A 1 101 ? 5.735 -0.058 -14.718 1.00 95.00 101 ARG A CA 1
ATOM 792 C C . ARG A 1 101 ? 6.869 0.643 -15.464 1.00 95.00 101 ARG A C 1
ATOM 794 O O . ARG A 1 101 ? 7.132 0.284 -16.607 1.00 95.00 101 ARG A O 1
ATOM 801 N N . MET A 1 102 ? 7.557 1.587 -14.822 1.00 93.94 102 MET A N 1
ATOM 802 C CA . MET A 1 102 ? 8.692 2.305 -15.420 1.00 93.94 102 MET A CA 1
ATOM 803 C C . MET A 1 102 ? 9.916 1.419 -15.694 1.00 93.94 102 MET A C 1
ATOM 805 O O . MET A 1 102 ? 10.730 1.752 -16.550 1.00 93.94 102 MET A O 1
ATOM 809 N N . LEU A 1 103 ? 10.059 0.300 -14.979 1.00 94.19 103 LEU A N 1
ATOM 810 C CA . LEU A 1 103 ? 11.210 -0.604 -15.096 1.00 94.19 103 LEU A CA 1
ATOM 811 C C . LEU A 1 103 ? 10.982 -1.743 -16.099 1.00 94.19 103 LEU A C 1
ATOM 813 O O . LEU A 1 103 ? 11.928 -2.444 -16.473 1.00 94.19 103 LEU A O 1
ATOM 817 N N . ILE A 1 104 ? 9.732 -1.947 -16.517 1.00 92.38 104 ILE A N 1
ATOM 818 C CA . ILE A 1 104 ? 9.350 -3.025 -17.424 1.00 92.38 104 ILE A CA 1
ATOM 819 C C . ILE A 1 104 ? 9.714 -2.634 -18.867 1.00 92.38 104 ILE A C 1
ATOM 821 O O . ILE A 1 104 ? 9.290 -1.581 -19.346 1.00 92.38 104 ILE A O 1
ATOM 825 N N . PRO A 1 105 ? 10.477 -3.474 -19.587 1.00 89.31 105 PRO A N 1
ATOM 826 C CA . PRO A 1 105 ? 10.868 -3.199 -20.961 1.00 89.31 105 PRO A CA 1
ATOM 827 C C . PRO A 1 105 ? 9.680 -3.294 -21.934 1.00 89.31 105 PRO A C 1
ATOM 829 O O . PRO A 1 105 ? 8.672 -3.937 -21.636 1.00 89.31 105 PRO A O 1
ATOM 832 N N . PRO A 1 106 ? 9.807 -2.692 -23.130 1.00 88.56 106 PRO A N 1
ATOM 833 C CA . PRO A 1 106 ? 8.749 -2.708 -24.139 1.00 88.56 106 PRO A CA 1
ATOM 834 C C . PRO A 1 106 ? 8.518 -4.091 -24.768 1.00 88.56 106 PRO A C 1
ATOM 836 O O . PRO A 1 106 ? 7.454 -4.306 -25.346 1.00 88.56 106 PRO A O 1
ATOM 839 N N . ASP A 1 107 ? 9.477 -5.020 -24.655 1.00 91.88 107 ASP A N 1
ATOM 840 C CA . ASP A 1 107 ? 9.355 -6.379 -25.194 1.00 91.88 107 ASP A CA 1
ATOM 841 C C . ASP A 1 107 ? 8.115 -7.104 -24.620 1.00 91.88 107 ASP A C 1
ATOM 843 O O . ASP A 1 107 ? 8.032 -7.287 -23.401 1.00 91.88 107 ASP A O 1
ATOM 847 N N . PRO A 1 108 ? 7.148 -7.539 -25.455 1.00 92.12 108 PRO A N 1
ATOM 848 C CA . PRO A 1 108 ? 5.894 -8.118 -24.974 1.00 92.12 108 PRO A CA 1
ATOM 849 C C . PRO A 1 108 ? 6.062 -9.406 -24.161 1.00 92.12 108 PRO A C 1
ATOM 851 O O . PRO A 1 108 ? 5.291 -9.634 -23.224 1.00 92.12 108 PRO A O 1
ATOM 854 N N . SER A 1 109 ? 7.040 -10.248 -24.510 1.00 90.75 109 SER A N 1
ATOM 855 C CA . SER A 1 109 ? 7.277 -11.529 -23.835 1.00 90.75 109 SER A CA 1
ATOM 856 C C . SER A 1 109 ? 7.828 -11.301 -22.427 1.00 90.75 109 SER A C 1
ATOM 858 O O . SER A 1 109 ? 7.233 -11.729 -21.434 1.00 90.75 109 SER A O 1
ATOM 860 N N . LEU A 1 110 ? 8.898 -10.513 -22.329 1.00 91.00 110 LEU A N 1
ATOM 861 C CA . LEU A 1 110 ? 9.533 -10.137 -21.073 1.00 91.00 110 LEU A CA 1
ATOM 862 C C . LEU A 1 110 ? 8.600 -9.301 -20.193 1.00 91.00 110 LEU A C 1
ATOM 864 O O . LEU A 1 110 ? 8.557 -9.499 -18.980 1.00 91.00 110 LEU A O 1
ATOM 868 N N . LYS A 1 111 ? 7.783 -8.424 -20.788 1.00 93.56 111 LYS A N 1
ATOM 869 C CA . LYS A 1 111 ? 6.739 -7.682 -20.074 1.00 93.56 111 LYS A CA 1
ATOM 870 C C . LYS A 1 111 ? 5.756 -8.615 -19.373 1.00 93.56 111 LYS A C 1
ATOM 872 O O . LYS A 1 111 ? 5.492 -8.416 -18.190 1.00 93.56 111 LYS A O 1
ATOM 877 N N . ARG A 1 112 ? 5.221 -9.631 -20.063 1.00 93.44 112 ARG A N 1
ATOM 878 C CA . ARG A 1 112 ? 4.284 -10.597 -19.455 1.00 93.44 112 ARG A CA 1
ATOM 879 C C . ARG A 1 112 ? 4.923 -11.331 -18.277 1.00 93.44 112 ARG A C 1
ATOM 881 O O . ARG A 1 112 ? 4.287 -11.458 -17.235 1.00 93.44 112 ARG A O 1
ATOM 888 N N . GLN A 1 113 ? 6.180 -11.746 -18.423 1.00 93.31 113 GLN A N 1
ATOM 889 C CA . GLN A 1 113 ? 6.918 -12.420 -17.355 1.00 93.31 113 GLN A CA 1
ATOM 890 C C . GLN A 1 113 ? 7.144 -11.491 -16.154 1.00 93.31 113 GLN A C 1
ATOM 892 O O . GLN A 1 113 ? 6.747 -11.827 -15.043 1.00 93.31 113 GLN A O 1
ATOM 897 N N . MET A 1 114 ? 7.672 -10.282 -16.364 1.00 94.44 114 MET A N 1
ATOM 898 C CA . MET A 1 114 ? 7.979 -9.351 -15.269 1.00 94.44 114 MET A CA 1
ATOM 899 C C . MET A 1 114 ? 6.736 -8.836 -14.532 1.00 94.44 114 MET A C 1
ATOM 901 O O . MET A 1 114 ? 6.785 -8.646 -13.319 1.00 94.44 114 MET A O 1
ATOM 905 N N . VAL A 1 115 ? 5.611 -8.619 -15.227 1.00 94.38 115 VAL A N 1
ATOM 906 C CA . VAL A 1 115 ? 4.348 -8.209 -14.580 1.00 94.38 115 VAL A CA 1
ATOM 907 C C . VAL A 1 115 ? 3.876 -9.262 -13.571 1.00 94.38 115 VAL A C 1
ATOM 909 O O . VAL A 1 115 ? 3.364 -8.896 -12.511 1.00 94.38 115 VAL A O 1
ATOM 912 N N . SER A 1 116 ? 4.083 -10.546 -13.884 1.00 94.19 116 SER A N 1
ATOM 913 C CA . SER A 1 116 ? 3.683 -11.673 -13.032 1.00 94.19 116 SER A CA 1
ATOM 914 C C . SER A 1 116 ? 4.523 -11.820 -11.759 1.00 94.19 116 SER A C 1
ATOM 916 O O . SER A 1 116 ? 4.049 -12.399 -10.787 1.00 94.19 116 SER A O 1
ATOM 918 N N . VAL A 1 117 ? 5.738 -11.260 -11.736 1.00 96.25 117 VAL A N 1
ATOM 919 C CA . VAL A 1 117 ? 6.623 -11.288 -10.565 1.00 96.25 117 VAL A CA 1
ATOM 920 C C . VAL A 1 117 ? 6.115 -10.275 -9.533 1.00 96.25 117 VAL A C 1
ATOM 922 O O . VAL A 1 117 ? 6.187 -9.075 -9.810 1.00 96.25 117 VAL A O 1
ATOM 925 N N . PRO A 1 118 ? 5.594 -10.692 -8.364 1.00 95.75 118 PRO A N 1
ATOM 926 C CA . PRO A 1 118 ? 5.080 -9.765 -7.352 1.00 95.75 118 PRO A CA 1
ATOM 927 C C . PRO A 1 118 ? 6.213 -8.920 -6.743 1.00 95.75 118 PRO A C 1
ATOM 929 O O . PRO A 1 118 ? 7.374 -9.273 -6.909 1.00 95.75 118 PRO A O 1
ATOM 932 N N . PRO A 1 119 ? 5.928 -7.809 -6.040 1.00 95.81 119 PRO A N 1
ATOM 933 C CA . PRO A 1 119 ? 6.924 -7.175 -5.176 1.00 95.81 119 PRO A CA 1
ATOM 934 C C . PRO A 1 119 ? 7.276 -8.083 -3.987 1.00 95.81 119 PRO A C 1
ATOM 936 O O . PRO A 1 119 ? 6.426 -8.849 -3.528 1.00 95.81 119 PRO A O 1
ATOM 939 N N . SER A 1 120 ? 8.492 -7.955 -3.454 1.00 93.38 120 SER A N 1
ATOM 940 C CA . SER A 1 120 ? 8.887 -8.595 -2.194 1.00 93.38 120 SER A CA 1
ATOM 941 C C . SER A 1 120 ? 8.774 -7.627 -1.015 1.00 93.38 120 SER A C 1
ATOM 943 O O . SER A 1 120 ? 8.282 -6.503 -1.135 1.00 93.38 120 SER A O 1
ATOM 945 N N . VAL A 1 121 ? 9.222 -8.067 0.163 1.00 91.00 121 VAL A N 1
ATOM 946 C CA . VAL A 1 121 ? 9.236 -7.243 1.384 1.00 91.00 121 VAL A CA 1
ATOM 947 C C . VAL A 1 121 ? 10.186 -6.045 1.249 1.00 91.00 121 VAL A C 1
ATOM 949 O O . VAL A 1 121 ? 9.981 -5.019 1.896 1.00 91.00 121 VAL A O 1
ATOM 952 N N . SER A 1 122 ? 11.224 -6.172 0.422 1.00 92.69 122 SER A N 1
ATOM 953 C CA . SER A 1 122 ? 12.319 -5.206 0.295 1.00 92.69 122 SER A CA 1
ATOM 954 C C . SER A 1 122 ? 12.467 -4.626 -1.110 1.00 92.69 122 SER A C 1
ATOM 956 O O . SER A 1 122 ? 12.986 -3.515 -1.232 1.00 92.69 122 SER A O 1
ATOM 958 N N . HIS A 1 123 ? 12.005 -5.316 -2.157 1.00 95.88 123 HIS A N 1
ATOM 959 C CA . HIS A 1 123 ? 12.227 -4.920 -3.546 1.00 95.88 123 HIS A CA 1
ATOM 960 C C . HIS A 1 123 ? 10.939 -4.796 -4.364 1.00 95.88 123 HIS A C 1
ATOM 962 O O . HIS A 1 123 ? 9.917 -5.421 -4.085 1.00 95.88 123 HIS A O 1
ATOM 968 N N . LEU A 1 124 ? 11.003 -3.974 -5.417 1.00 96.44 124 LEU A N 1
ATOM 969 C CA . LEU A 1 124 ? 9.898 -3.746 -6.356 1.00 96.44 124 LEU A CA 1
ATOM 970 C C . LEU A 1 124 ? 9.467 -5.017 -7.100 1.00 96.44 124 LEU A C 1
ATOM 972 O O . LEU A 1 124 ? 8.322 -5.107 -7.539 1.00 96.44 124 LEU A O 1
ATOM 976 N N . PHE A 1 125 ? 10.366 -5.986 -7.231 1.00 96.94 125 PHE A N 1
ATOM 977 C CA . PHE A 1 125 ? 10.087 -7.322 -7.731 1.00 96.94 125 PHE A CA 1
ATOM 978 C C . PHE A 1 125 ? 10.727 -8.341 -6.798 1.00 96.94 125 PHE A C 1
ATOM 980 O O . PHE A 1 125 ? 11.823 -8.109 -6.288 1.00 96.94 125 PHE A O 1
ATOM 987 N N . ASP A 1 126 ? 10.061 -9.470 -6.628 1.00 96.19 126 ASP A N 1
ATOM 988 C CA . ASP A 1 126 ? 10.603 -10.647 -5.980 1.00 96.19 126 ASP A CA 1
ATOM 989 C C . ASP A 1 126 ? 11.871 -11.107 -6.692 1.00 96.19 126 ASP A C 1
ATOM 991 O O . ASP A 1 126 ? 11.910 -11.262 -7.915 1.00 96.19 126 ASP A O 1
ATOM 995 N N . GLU A 1 127 ? 12.933 -11.260 -5.912 1.00 93.19 127 GLU A N 1
ATOM 996 C CA . GLU A 1 127 ? 14.272 -11.504 -6.418 1.00 93.19 127 GLU A CA 1
ATOM 997 C C . GLU A 1 127 ? 14.377 -12.846 -7.159 1.00 93.19 127 GLU A C 1
ATOM 999 O O . GLU A 1 127 ? 15.003 -12.909 -8.222 1.00 93.19 127 GLU A O 1
ATOM 1004 N N . GLU A 1 128 ? 13.733 -13.899 -6.650 1.00 93.19 128 GLU A N 1
ATOM 1005 C CA . GLU A 1 128 ? 13.757 -15.237 -7.251 1.00 93.19 128 GLU A CA 1
ATOM 1006 C C . GLU A 1 128 ? 12.927 -15.306 -8.535 1.00 93.19 128 GLU A C 1
ATOM 1008 O O . GLU A 1 128 ? 13.340 -15.919 -9.524 1.00 93.19 128 GLU A O 1
ATOM 1013 N N . GLY A 1 129 ? 11.754 -14.668 -8.541 1.00 93.00 129 GLY A N 1
ATOM 1014 C CA . GLY A 1 129 ? 10.914 -14.546 -9.727 1.00 93.00 129 GLY A CA 1
ATOM 1015 C C . GLY A 1 129 ? 11.584 -13.712 -10.818 1.00 93.00 129 GLY A C 1
ATO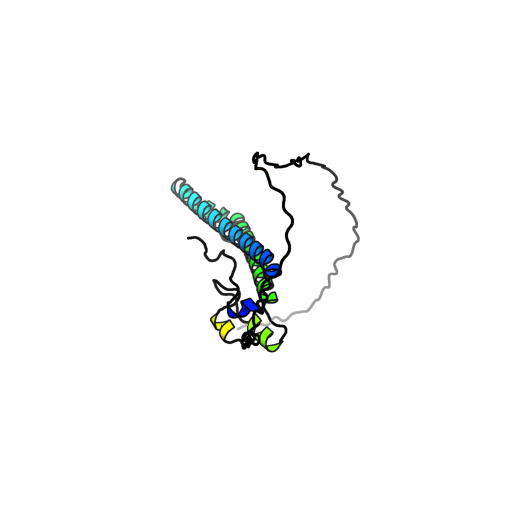M 1016 O O . GLY A 1 129 ? 11.564 -14.088 -11.993 1.00 93.00 129 GLY A O 1
ATOM 1017 N N . LEU A 1 130 ? 12.235 -12.610 -10.438 1.00 93.81 130 LEU A N 1
ATOM 1018 C CA . LEU A 1 130 ? 12.919 -11.731 -11.381 1.00 93.81 130 LEU A CA 1
ATOM 1019 C C . LEU A 1 130 ? 14.146 -12.403 -12.011 1.00 93.81 130 LEU A C 1
ATOM 1021 O O . LEU A 1 130 ? 14.364 -12.247 -13.210 1.00 93.81 130 LEU A O 1
ATOM 1025 N N . ALA A 1 131 ? 14.903 -13.200 -11.249 1.00 91.06 131 ALA A N 1
ATOM 1026 C CA . ALA A 1 131 ? 16.079 -13.920 -11.750 1.00 91.06 131 ALA A CA 1
ATOM 1027 C C . ALA A 1 131 ? 15.765 -14.917 -12.883 1.00 91.06 131 ALA A C 1
ATOM 1029 O O . ALA A 1 131 ? 16.647 -15.251 -13.672 1.00 91.06 131 ALA A O 1
ATOM 1030 N N . LYS A 1 132 ? 14.512 -15.380 -12.983 1.00 91.75 132 LYS A N 1
ATOM 1031 C CA . LYS A 1 132 ? 14.038 -16.283 -14.047 1.00 91.75 132 LYS A CA 1
ATOM 1032 C C . LYS A 1 132 ? 13.659 -15.544 -15.334 1.00 91.75 132 LYS A C 1
ATOM 1034 O O . LYS A 1 132 ? 13.463 -16.181 -16.366 1.00 91.75 132 LYS A O 1
ATOM 1039 N N . CYS A 1 133 ? 13.539 -14.218 -15.288 1.00 89.62 133 CYS A N 1
ATOM 1040 C CA . CYS A 1 133 ? 13.243 -13.411 -16.463 1.00 89.62 133 CYS A CA 1
ATOM 1041 C C . CYS A 1 133 ? 14.529 -13.226 -17.295 1.00 89.62 133 CYS A C 1
ATOM 1043 O O . CYS A 1 133 ? 15.563 -12.863 -16.728 1.00 89.62 133 CYS A O 1
ATOM 1045 N N . PRO A 1 134 ? 14.499 -13.395 -18.631 1.00 84.81 134 PRO A N 1
ATOM 1046 C CA . PRO A 1 134 ? 15.651 -13.190 -19.506 1.00 84.81 134 PRO A CA 1
ATOM 1047 C C . PRO A 1 134 ? 15.897 -11.687 -19.707 1.00 84.81 134 PRO A C 1
ATOM 1049 O O . PRO A 1 134 ? 15.721 -11.138 -20.793 1.00 84.81 134 PRO A O 1
ATOM 1052 N N . ILE A 1 135 ? 16.253 -10.991 -18.628 1.00 82.50 135 ILE A N 1
ATOM 1053 C CA . ILE A 1 135 ? 16.543 -9.561 -18.637 1.00 82.50 135 ILE A CA 1
ATOM 1054 C C . ILE A 1 135 ? 17.870 -9.363 -19.379 1.00 82.50 135 ILE A C 1
ATOM 1056 O O . ILE A 1 135 ? 18.895 -9.882 -18.933 1.00 82.50 135 ILE A O 1
ATOM 1060 N N . PRO A 1 136 ? 17.890 -8.598 -20.487 1.00 69.88 136 PRO A N 1
ATOM 1061 C CA . PRO A 1 136 ? 19.130 -8.260 -21.166 1.00 69.88 136 PRO A CA 1
ATOM 1062 C C . PRO A 1 136 ? 20.072 -7.562 -20.186 1.00 69.88 136 PRO A C 1
ATOM 1064 O O . PRO A 1 136 ? 19.734 -6.504 -19.646 1.00 69.88 136 PRO A O 1
ATOM 1067 N N . LEU A 1 137 ? 21.241 -8.157 -19.947 1.00 66.06 137 LEU A N 1
ATOM 1068 C CA . LEU A 1 137 ? 22.287 -7.506 -19.169 1.00 66.06 137 LEU A CA 1
ATOM 1069 C C . LEU A 1 137 ? 22.697 -6.207 -19.876 1.00 66.06 137 LEU A C 1
ATOM 1071 O O . LEU A 1 137 ? 22.729 -6.170 -21.112 1.00 66.06 137 LEU A O 1
ATOM 1075 N N . PRO A 1 138 ? 23.028 -5.140 -19.127 1.00 61.50 138 PRO A N 1
ATOM 1076 C CA . PRO A 1 138 ? 23.609 -3.959 -19.741 1.00 61.50 138 PRO A CA 1
ATOM 1077 C C . PRO A 1 138 ? 24.867 -4.370 -20.526 1.00 61.50 138 PRO A C 1
ATOM 1079 O O . PRO A 1 138 ? 25.616 -5.241 -20.064 1.00 61.50 138 PRO A O 1
ATOM 1082 N N . PRO A 1 139 ? 25.110 -3.781 -21.711 1.00 58.41 139 PRO A N 1
ATOM 1083 C CA . PRO A 1 139 ? 26.307 -4.082 -22.479 1.00 58.41 139 PRO A CA 1
ATOM 1084 C C . PRO A 1 139 ? 27.534 -3.829 -21.599 1.00 58.41 139 PRO A C 1
ATOM 1086 O O . PRO A 1 139 ? 27.663 -2.759 -20.998 1.00 58.41 139 PRO A O 1
ATOM 1089 N N . LYS A 1 140 ? 28.423 -4.828 -21.490 1.00 61.56 140 LYS A N 1
ATOM 1090 C CA . LYS A 1 140 ? 29.685 -4.677 -20.753 1.00 61.56 140 LYS A CA 1
ATOM 1091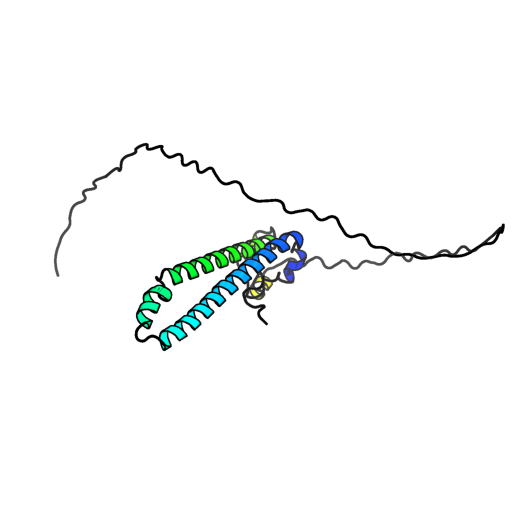 C C . LYS A 1 140 ? 30.418 -3.449 -21.310 1.00 61.56 140 LYS A C 1
ATOM 1093 O O . LYS A 1 140 ? 30.497 -3.326 -22.536 1.00 61.56 140 LYS A O 1
ATOM 1098 N N . PRO A 1 141 ? 30.954 -2.553 -20.461 1.00 60.94 141 PRO A N 1
ATOM 1099 C CA . PRO A 1 141 ? 31.724 -1.419 -20.945 1.00 60.94 141 PRO A CA 1
ATOM 1100 C C . PRO A 1 141 ? 32.861 -1.950 -21.817 1.00 60.94 141 PRO A C 1
ATOM 1102 O O . PRO A 1 141 ? 33.671 -2.768 -21.378 1.00 60.94 141 PRO A O 1
ATOM 1105 N N . ARG A 1 142 ? 32.869 -1.536 -23.088 1.00 63.12 142 ARG A N 1
ATOM 1106 C CA . ARG A 1 142 ? 33.917 -1.905 -24.039 1.00 63.12 142 ARG A CA 1
ATOM 1107 C C . ARG A 1 142 ? 35.250 -1.442 -23.441 1.00 63.12 142 ARG A C 1
ATOM 1109 O O . ARG A 1 142 ? 35.333 -0.265 -23.080 1.00 63.12 142 ARG A O 1
ATOM 1116 N N . PRO A 1 143 ? 36.269 -2.309 -23.302 1.00 62.84 143 PRO A N 1
ATOM 1117 C CA . PRO A 1 143 ? 37.564 -1.870 -22.804 1.00 62.84 143 PRO A CA 1
ATOM 1118 C C . PRO A 1 143 ? 38.058 -0.739 -23.706 1.00 62.84 143 PRO A C 1
ATOM 1120 O O . PRO A 1 143 ? 38.177 -0.913 -24.921 1.00 62.84 143 PRO A O 1
ATOM 1123 N N . GLN A 1 144 ? 38.273 0.442 -23.122 1.00 60.56 144 GLN A N 1
ATOM 1124 C CA . GLN A 1 144 ? 38.891 1.551 -23.832 1.00 60.56 144 GLN A CA 1
ATOM 1125 C C . GLN A 1 144 ? 40.319 1.123 -24.161 1.00 60.56 144 GLN A C 1
ATOM 1127 O O . GLN A 1 144 ? 41.189 1.096 -23.293 1.00 60.56 144 GLN A O 1
ATOM 1132 N N . THR A 1 145 ? 40.565 0.749 -25.413 1.00 49.34 145 THR A N 1
ATOM 1133 C CA . THR A 1 145 ? 41.924 0.616 -25.928 1.00 49.34 145 THR A CA 1
ATOM 1134 C C . THR A 1 145 ? 42.571 1.994 -25.840 1.00 49.34 145 THR A C 1
ATOM 1136 O O . THR A 1 145 ? 42.208 2.911 -26.578 1.00 49.34 145 THR A O 1
ATOM 1139 N N . SER A 1 146 ? 43.490 2.161 -24.891 1.00 58.66 146 SER A N 1
ATOM 1140 C CA . SER A 1 146 ? 44.222 3.397 -24.631 1.00 58.66 146 SER A CA 1
ATOM 1141 C C . SER A 1 146 ? 45.258 3.668 -25.729 1.00 58.66 146 SER A C 1
ATOM 1143 O O . SER A 1 146 ? 46.465 3.574 -25.535 1.00 58.66 146 SER A O 1
ATOM 1145 N N . THR A 1 147 ? 44.811 4.049 -26.922 1.00 57.53 147 THR A N 1
ATOM 1146 C CA . THR A 1 147 ? 45.714 4.509 -27.983 1.00 57.53 147 THR A CA 1
ATOM 1147 C C . THR A 1 147 ? 45.767 6.031 -28.027 1.00 57.53 147 THR A C 1
ATOM 1149 O O . THR A 1 147 ? 45.073 6.649 -28.828 1.00 57.53 147 THR A O 1
ATOM 1152 N N . ARG A 1 148 ? 46.625 6.636 -27.191 1.00 49.44 148 ARG A N 1
ATOM 1153 C CA . ARG A 1 148 ? 47.554 7.713 -27.607 1.00 49.44 148 ARG A CA 1
ATOM 1154 C C . ARG A 1 148 ? 48.446 8.166 -26.447 1.00 49.44 148 ARG A C 1
ATOM 1156 O O . ARG A 1 148 ? 48.071 9.012 -25.640 1.00 49.44 148 ARG A O 1
ATOM 1163 N N . LYS A 1 149 ? 49.691 7.682 -26.432 1.00 53.84 149 LYS A N 1
ATOM 1164 C CA . LYS A 1 149 ? 50.807 8.401 -25.803 1.00 53.84 149 LYS A CA 1
ATOM 1165 C C . LYS A 1 149 ? 50.998 9.721 -26.562 1.00 53.84 149 LYS A C 1
ATOM 1167 O O . LYS A 1 149 ? 51.483 9.711 -27.692 1.00 53.84 149 LYS A O 1
ATOM 1172 N N . ARG A 1 150 ? 50.620 10.857 -25.971 1.00 48.22 150 ARG A N 1
ATOM 1173 C CA . ARG A 1 150 ? 51.118 12.168 -26.411 1.00 48.22 150 ARG A CA 1
ATOM 1174 C C . ARG A 1 150 ? 52.538 12.327 -25.864 1.00 48.22 150 ARG A C 1
ATOM 1176 O O . ARG A 1 150 ? 52.720 12.442 -24.658 1.00 48.22 150 ARG A O 1
ATOM 1183 N N . LYS A 1 151 ? 53.538 12.279 -26.750 1.00 46.28 151 LYS A N 1
ATOM 1184 C CA . LYS A 1 151 ? 54.920 12.670 -26.440 1.00 46.28 151 LYS A CA 1
ATOM 1185 C C . LYS A 1 151 ? 54.934 14.167 -26.115 1.00 46.28 151 LYS A C 1
ATOM 1187 O O . LYS A 1 151 ? 54.450 14.966 -26.913 1.00 46.28 151 LYS A O 1
ATOM 1192 N N . ALA A 1 152 ? 55.469 14.521 -24.952 1.00 44.66 152 ALA A N 1
ATOM 1193 C CA . ALA A 1 152 ? 55.803 15.894 -24.607 1.00 44.66 152 ALA A CA 1
ATOM 1194 C C . ALA A 1 152 ? 56.989 16.344 -25.473 1.00 44.66 152 ALA A C 1
ATOM 1196 O O . ALA A 1 152 ? 58.032 15.694 -25.459 1.00 44.66 152 ALA A O 1
ATOM 1197 N N . HIS A 1 153 ? 56.823 17.430 -26.230 1.00 41.66 153 HIS A N 1
ATOM 1198 C CA . HIS A 1 153 ? 57.944 18.147 -26.831 1.00 41.66 153 HIS A CA 1
ATOM 1199 C C . HIS A 1 153 ? 58.299 19.323 -25.923 1.00 41.66 153 HIS A C 1
ATOM 1201 O O . HIS A 1 153 ? 57.507 20.241 -25.723 1.00 41.66 153 HIS A O 1
ATOM 1207 N N . VAL A 1 154 ? 59.495 19.230 -25.352 1.00 43.06 154 VAL A N 1
ATOM 1208 C CA . VAL A 1 154 ? 60.220 20.295 -24.667 1.00 43.06 154 VAL A CA 1
ATOM 1209 C C . VAL A 1 154 ? 60.825 21.197 -25.742 1.00 43.06 154 VAL A C 1
ATOM 1211 O O . VAL A 1 154 ? 61.547 20.703 -26.604 1.00 43.06 154 VAL A O 1
ATOM 1214 N N . HIS A 1 155 ? 60.569 22.503 -25.676 1.00 43.25 155 HIS A N 1
ATOM 1215 C CA . HIS A 1 155 ? 61.439 23.510 -26.283 1.00 43.25 155 HIS A CA 1
ATOM 1216 C C . HIS A 1 155 ? 61.755 24.581 -25.241 1.00 43.25 155 HIS A C 1
ATOM 1218 O O . HIS A 1 155 ? 60.888 25.329 -24.794 1.00 43.25 155 HIS A O 1
ATOM 1224 N N . THR A 1 156 ? 63.020 24.597 -24.836 1.00 36.34 156 THR A N 1
ATOM 1225 C CA . THR A 1 156 ? 63.662 25.597 -23.989 1.00 36.34 156 THR A CA 1
ATOM 1226 C C . THR A 1 156 ? 64.314 26.696 -24.835 1.00 36.34 156 THR A C 1
ATOM 1228 O O . THR A 1 156 ? 65.117 26.394 -25.709 1.00 36.34 156 THR A O 1
ATOM 1231 N N . ALA A 1 157 ? 63.978 27.938 -24.470 1.00 39.09 157 ALA A N 1
ATOM 1232 C CA . ALA A 1 157 ? 64.802 29.150 -24.333 1.00 39.09 157 ALA A CA 1
ATOM 1233 C C . ALA A 1 157 ? 65.579 29.771 -25.519 1.00 39.09 157 ALA A C 1
ATOM 1235 O O . ALA A 1 157 ? 66.596 29.250 -25.959 1.00 39.09 157 ALA A O 1
ATOM 1236 N N . SER A 1 158 ? 65.213 31.020 -25.837 1.00 38.91 158 SER A N 1
ATOM 1237 C CA . SER A 1 158 ? 66.029 32.257 -25.732 1.00 38.91 158 SER A CA 1
ATOM 1238 C C . SER A 1 158 ? 65.109 33.436 -26.126 1.00 38.91 158 SER A C 1
ATOM 1240 O O . SER A 1 158 ? 64.310 33.295 -27.039 1.00 38.91 158 SER A O 1
ATOM 1242 N N . GLY A 1 159 ? 65.000 34.601 -25.487 1.00 33.16 159 GLY A N 1
ATOM 1243 C CA . GLY A 1 159 ? 65.750 35.316 -24.462 1.00 33.16 159 GLY A CA 1
ATOM 1244 C C . GLY A 1 159 ? 65.898 36.755 -24.971 1.00 33.16 159 GLY A C 1
ATOM 1245 O O . GLY A 1 159 ? 66.507 36.908 -26.011 1.00 33.16 159 GLY A O 1
ATOM 1246 N N . PHE A 1 160 ? 65.320 37.770 -24.314 1.00 36.00 160 PHE A N 1
ATOM 1247 C CA . PHE A 1 160 ? 65.895 39.123 -24.168 1.00 36.00 160 PHE A CA 1
ATOM 1248 C C . PHE A 1 160 ? 65.057 39.968 -23.190 1.00 36.00 160 PHE A C 1
ATOM 1250 O O . PHE A 1 160 ? 63.832 40.031 -23.255 1.00 36.00 160 PHE A O 1
ATOM 1257 N N . ASN A 1 161 ? 65.780 40.552 -22.234 1.00 40.12 161 ASN A N 1
ATOM 1258 C CA . ASN A 1 161 ? 65.333 41.310 -21.068 1.00 40.12 161 ASN A CA 1
ATOM 1259 C C . ASN A 1 161 ? 64.875 42.728 -21.425 1.00 40.12 161 ASN A C 1
ATOM 1261 O O . ASN A 1 161 ? 65.497 43.323 -22.288 1.00 40.12 161 ASN A O 1
ATOM 1265 N N . TYR A 1 162 ? 63.970 43.316 -20.632 1.00 39.09 162 TYR A N 1
ATOM 1266 C CA . TYR A 1 162 ? 64.230 44.594 -19.950 1.00 39.09 162 TYR A CA 1
ATOM 1267 C C . TYR A 1 162 ? 63.476 44.655 -18.613 1.00 39.09 162 TYR A C 1
ATOM 1269 O O . TYR A 1 162 ? 62.365 44.156 -18.457 1.00 39.09 162 TYR A O 1
ATOM 1277 N N . ALA A 1 163 ? 64.172 45.211 -17.627 1.00 42.66 163 ALA A N 1
ATOM 1278 C CA . ALA A 1 163 ? 63.855 45.243 -16.209 1.00 42.66 163 ALA A CA 1
ATOM 1279 C C . ALA A 1 163 ? 62.917 46.401 -15.824 1.00 42.66 163 ALA A C 1
ATOM 1281 O O . ALA A 1 163 ? 62.930 47.431 -16.493 1.00 42.66 163 ALA A O 1
ATOM 1282 N N . SER A 1 164 ? 62.209 46.271 -14.689 1.00 39.94 164 SER A N 1
ATOM 1283 C CA . SER A 1 164 ? 62.183 47.246 -13.569 1.00 39.94 164 SER A CA 1
ATOM 1284 C C . SER A 1 164 ? 61.167 46.856 -12.477 1.00 39.94 164 SER A C 1
ATOM 1286 O O . SER A 1 164 ? 59.971 47.040 -12.634 1.00 39.94 164 SER A O 1
ATOM 1288 N N . LYS A 1 165 ? 61.704 46.261 -11.402 1.00 48.62 165 LYS A N 1
ATOM 1289 C CA . LYS A 1 165 ? 61.494 46.417 -9.937 1.00 48.62 165 LYS A CA 1
ATOM 1290 C C . LYS A 1 165 ? 60.185 46.989 -9.297 1.00 48.62 165 LYS A C 1
ATOM 1292 O O . LYS A 1 165 ? 59.394 47.657 -9.940 1.00 48.62 165 LYS A O 1
ATOM 1297 N N . PRO A 1 166 ? 59.961 46.715 -7.983 1.00 61.12 166 PRO A N 1
ATOM 1298 C CA . PRO A 1 166 ? 58.687 46.211 -7.442 1.00 61.12 166 PRO A CA 1
ATOM 1299 C C . PRO A 1 166 ? 58.059 47.103 -6.345 1.00 61.12 166 PRO A C 1
ATOM 1301 O O . PRO A 1 166 ? 58.707 48.046 -5.898 1.00 61.12 166 PRO A O 1
ATOM 1304 N N . LYS A 1 167 ? 56.881 46.722 -5.803 1.00 40.50 167 LYS A N 1
ATOM 1305 C CA . LYS A 1 167 ? 56.612 46.652 -4.338 1.00 40.50 167 LYS A CA 1
ATOM 1306 C C . LYS A 1 167 ? 55.178 46.203 -3.962 1.00 40.50 167 LYS A C 1
ATOM 1308 O O . LYS A 1 167 ? 54.200 46.831 -4.328 1.00 40.50 167 LY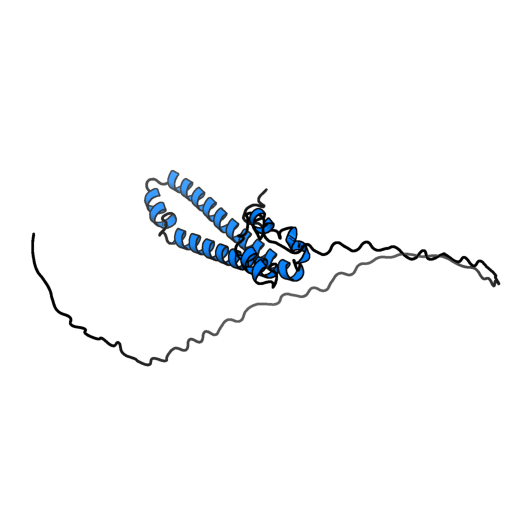S A O 1
ATOM 1313 N N . GLN A 1 168 ? 55.141 45.136 -3.156 1.00 38.81 168 GLN A N 1
ATOM 1314 C CA . GLN A 1 168 ? 54.421 44.953 -1.878 1.00 38.81 168 GLN A CA 1
ATOM 1315 C C . GLN A 1 168 ? 52.892 45.155 -1.760 1.00 38.81 168 GLN A C 1
ATOM 1317 O O . GLN A 1 168 ? 52.383 46.261 -1.663 1.00 38.81 168 GLN A O 1
ATOM 1322 N N . ALA A 1 169 ? 52.219 44.007 -1.597 1.00 44.84 169 ALA A N 1
ATOM 1323 C CA . ALA A 1 169 ? 51.376 43.588 -0.465 1.00 44.84 169 ALA A CA 1
ATOM 1324 C C . ALA A 1 169 ? 50.460 44.600 0.259 1.00 44.84 169 ALA A C 1
ATOM 1326 O O . ALA A 1 169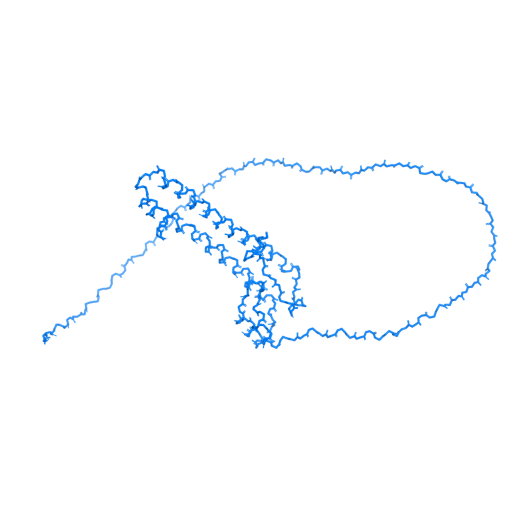 ? 50.938 45.514 0.926 1.00 44.84 169 ALA A O 1
ATOM 1327 N N . ARG A 1 170 ? 49.160 44.259 0.315 1.00 35.12 170 ARG A N 1
ATOM 1328 C CA . ARG A 1 170 ? 48.292 44.329 1.514 1.00 35.12 170 ARG A CA 1
ATOM 1329 C C . ARG A 1 170 ? 46.958 43.593 1.270 1.00 35.12 170 ARG A C 1
ATOM 1331 O O . ARG A 1 170 ? 46.190 43.965 0.393 1.00 35.12 170 ARG A O 1
ATOM 1338 N N . SER A 1 171 ? 46.679 42.563 2.066 1.00 41.34 171 SER A N 1
ATOM 1339 C CA . SER A 1 171 ? 45.317 42.187 2.513 1.00 41.34 171 SER A CA 1
ATOM 1340 C C . SER A 1 171 ? 45.051 42.914 3.855 1.00 41.34 171 SER A C 1
ATOM 1342 O O . SER A 1 171 ? 46.022 43.480 4.370 1.00 41.34 171 SER A O 1
ATOM 1344 N N . PRO A 1 172 ? 43.859 42.902 4.504 1.00 53.72 172 PRO A N 1
ATOM 1345 C CA . PRO A 1 172 ? 42.600 42.165 4.270 1.00 53.72 172 PRO A CA 1
ATOM 1346 C C . PRO A 1 172 ? 41.363 43.115 4.240 1.00 53.72 172 PRO A C 1
ATOM 1348 O O . PRO A 1 172 ? 41.528 44.329 4.254 1.00 53.72 172 PRO A O 1
ATOM 1351 N N . THR A 1 173 ? 40.105 42.667 4.109 1.00 38.00 173 THR A N 1
ATOM 1352 C CA . THR A 1 173 ? 39.135 42.558 5.230 1.00 38.00 173 THR A CA 1
ATOM 1353 C C . THR A 1 173 ? 37.795 41.985 4.727 1.00 38.00 173 THR A C 1
ATOM 1355 O O . THR A 1 173 ? 37.339 42.289 3.629 1.00 38.00 173 THR A O 1
ATOM 1358 N N . GLN A 1 174 ? 37.187 41.157 5.575 1.00 41.12 174 GLN A N 1
ATOM 1359 C CA . GLN A 1 174 ? 35.878 40.501 5.497 1.00 41.12 174 GLN A CA 1
ATOM 1360 C C . GLN A 1 174 ? 34.685 41.468 5.332 1.00 41.12 174 GLN A C 1
ATOM 1362 O O . GLN A 1 174 ? 34.710 42.554 5.909 1.00 41.12 174 GLN A O 1
ATOM 1367 N N . LYS A 1 175 ? 33.576 41.002 4.728 1.00 41.41 175 LYS A N 1
ATOM 1368 C CA . LYS A 1 175 ? 32.273 40.826 5.420 1.00 41.41 175 LYS A CA 1
ATOM 1369 C C . LYS A 1 175 ? 31.201 40.144 4.537 1.00 41.41 175 LYS A C 1
ATOM 1371 O O . LYS A 1 175 ? 31.326 40.155 3.316 1.00 41.41 175 LYS A O 1
ATOM 1376 N N . PRO A 1 176 ? 30.191 39.503 5.162 1.00 43.50 176 PRO A N 1
ATOM 1377 C CA . PRO A 1 176 ? 29.262 38.558 4.541 1.00 43.50 176 PRO A CA 1
ATOM 1378 C C . PRO A 1 176 ? 27.979 39.242 4.052 1.00 43.50 176 PRO A C 1
ATOM 1380 O O . PRO A 1 176 ? 27.564 40.251 4.618 1.00 43.50 176 PRO A O 1
ATOM 1383 N N . HIS A 1 177 ? 27.291 38.644 3.076 1.00 41.34 177 HIS A N 1
ATOM 1384 C CA . HIS A 1 177 ? 25.933 39.051 2.714 1.00 41.34 177 HIS A CA 1
ATOM 1385 C C . HIS A 1 177 ? 24.974 37.860 2.772 1.00 41.34 177 HIS A C 1
ATOM 1387 O O . HIS A 1 177 ? 25.145 36.863 2.079 1.00 41.34 177 HIS A O 1
ATOM 1393 N N . ASN A 1 178 ? 23.962 37.994 3.622 1.00 46.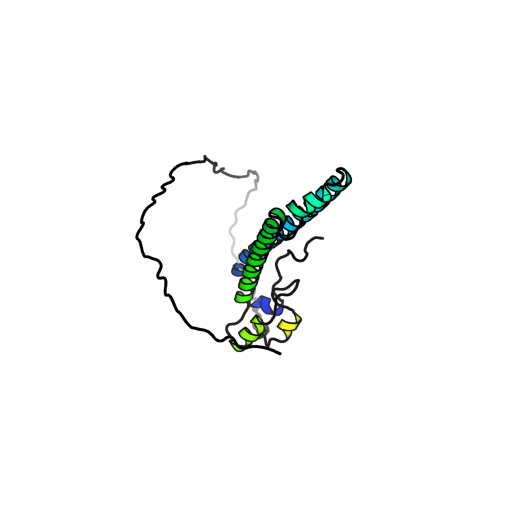06 178 ASN A N 1
ATOM 1394 C CA . ASN A 1 178 ? 22.735 37.204 3.665 1.00 46.06 178 ASN A CA 1
ATOM 1395 C C . ASN A 1 178 ? 21.600 38.190 4.055 1.00 46.06 178 ASN A C 1
ATOM 1397 O O . ASN A 1 178 ? 21.906 39.261 4.585 1.00 46.06 178 ASN A O 1
ATOM 1401 N N . PRO A 1 179 ? 20.312 37.870 3.861 1.00 49.03 179 PRO A N 1
ATOM 1402 C CA . PRO A 1 179 ? 19.536 38.011 2.620 1.00 49.03 179 PRO A CA 1
ATOM 1403 C C . PRO A 1 179 ? 18.333 38.979 2.802 1.00 49.03 179 PRO A C 1
ATOM 1405 O O . PRO A 1 179 ? 18.067 39.400 3.927 1.00 49.03 179 PRO A O 1
ATOM 1408 N N . PRO A 1 180 ? 17.522 39.292 1.768 1.00 48.94 180 PRO A N 1
ATOM 1409 C CA . PRO A 1 180 ? 16.202 39.867 1.995 1.00 48.94 180 PRO A CA 1
ATOM 1410 C C . PRO A 1 180 ? 15.119 38.790 2.158 1.00 48.94 180 PRO A C 1
ATOM 1412 O O . PRO A 1 180 ? 14.844 37.971 1.281 1.00 48.94 180 PRO A O 1
ATOM 1415 N N . THR A 1 181 ? 14.487 38.863 3.322 1.00 41.72 181 THR A N 1
ATOM 1416 C CA . THR A 1 181 ? 13.212 38.284 3.741 1.00 41.72 181 THR A CA 1
ATOM 1417 C C . THR A 1 181 ? 12.074 38.602 2.762 1.00 41.72 181 THR A C 1
ATOM 1419 O O . THR A 1 181 ? 11.799 39.764 2.472 1.00 41.72 181 THR A O 1
ATOM 1422 N N . ARG A 1 182 ? 11.332 37.580 2.308 1.00 41.03 182 ARG A N 1
ATOM 1423 C CA . ARG A 1 182 ? 9.992 37.774 1.729 1.00 41.03 182 ARG A CA 1
ATOM 1424 C C . ARG A 1 182 ? 8.931 37.443 2.773 1.00 41.03 182 ARG A C 1
ATOM 1426 O O . ARG A 1 182 ? 8.829 36.318 3.253 1.00 41.03 182 ARG A O 1
ATOM 1433 N N . GLN A 1 183 ? 8.210 38.495 3.136 1.00 41.09 183 GLN A N 1
ATOM 1434 C CA . GLN A 1 183 ? 7.147 38.552 4.125 1.00 41.09 183 GLN A CA 1
ATOM 1435 C C . GLN A 1 183 ? 5.942 37.703 3.711 1.00 41.09 183 GLN A C 1
ATOM 1437 O O . GLN A 1 183 ? 5.496 37.746 2.565 1.00 41.09 183 GLN A O 1
ATOM 1442 N N . TRP A 1 184 ? 5.390 36.990 4.688 1.00 36.75 184 TRP A N 1
ATOM 1443 C CA . TRP A 1 184 ? 4.029 36.476 4.660 1.00 36.75 184 TRP A CA 1
ATOM 1444 C C . TRP A 1 184 ? 3.073 37.641 4.935 1.00 36.75 184 TRP A C 1
ATOM 1446 O O . TRP A 1 184 ? 3.227 38.321 5.948 1.00 36.75 184 TRP A O 1
ATOM 1456 N N . LYS A 1 185 ? 2.096 37.859 4.053 1.00 40.22 185 LYS A N 1
ATOM 1457 C CA . LYS A 1 185 ? 0.908 38.673 4.330 1.00 40.22 185 LYS A CA 1
ATOM 1458 C C . LYS A 1 185 ? -0.344 37.854 4.018 1.00 40.22 185 LYS A C 1
ATOM 1460 O O . LYS A 1 185 ? -0.563 37.458 2.881 1.00 40.22 185 LYS A O 1
ATOM 1465 N N . ASP A 1 186 ? -1.069 37.578 5.097 1.00 40.25 186 ASP A N 1
ATOM 1466 C CA . ASP A 1 186 ? -2.523 37.633 5.264 1.00 40.25 186 ASP A CA 1
ATOM 1467 C C . ASP A 1 186 ? -3.452 36.764 4.383 1.00 40.25 186 ASP A C 1
ATOM 1469 O O . ASP A 1 186 ? -3.630 36.952 3.184 1.00 40.25 186 ASP A O 1
ATOM 1473 N N . LYS A 1 187 ? -4.122 35.829 5.077 1.00 40.78 187 LYS A N 1
ATOM 1474 C CA . LYS A 1 187 ? -5.423 35.193 4.762 1.00 40.78 187 LYS A CA 1
ATOM 1475 C C . LYS A 1 187 ? -6.570 36.232 4.919 1.00 40.78 187 LYS A C 1
ATOM 1477 O O . LYS A 1 187 ? -6.291 37.312 5.430 1.00 40.78 187 LYS A O 1
ATOM 1482 N N . PRO A 1 188 ? -7.875 35.888 4.806 1.00 44.78 188 PRO A N 1
ATOM 1483 C CA . PRO A 1 188 ? -8.620 34.967 3.929 1.00 44.78 188 PRO A CA 1
ATOM 1484 C C . PRO A 1 188 ? -9.762 35.702 3.172 1.00 44.78 188 PRO A C 1
ATOM 1486 O O . PRO A 1 188 ? -10.258 36.725 3.636 1.00 44.78 188 PRO A O 1
ATOM 1489 N N . THR A 1 189 ? -10.307 35.129 2.095 1.00 41.44 189 THR A N 1
ATOM 1490 C CA . THR A 1 189 ? -11.649 35.506 1.604 1.00 41.44 189 THR A CA 1
ATOM 1491 C C . THR A 1 189 ? -12.625 34.342 1.730 1.00 41.44 189 THR A C 1
ATOM 1493 O O . THR A 1 189 ? -12.441 33.252 1.197 1.00 41.44 189 THR A O 1
ATOM 1496 N N . SER A 1 190 ? -13.645 34.614 2.537 1.00 35.19 190 SER A N 1
ATOM 1497 C CA . SER A 1 190 ? -14.863 33.852 2.775 1.00 35.19 190 SER A CA 1
ATOM 1498 C C . SER A 1 190 ? -15.945 34.318 1.790 1.00 35.19 190 SER A C 1
ATOM 1500 O O . SER A 1 190 ? -15.961 35.503 1.462 1.00 35.19 190 SER A O 1
ATOM 1502 N N . ARG A 1 191 ? -16.877 33.411 1.442 1.00 34.28 191 ARG A N 1
ATOM 1503 C CA . ARG A 1 191 ? -18.071 33.575 0.569 1.00 34.28 191 ARG A CA 1
ATOM 1504 C C . ARG A 1 191 ? -17.719 33.573 -0.931 1.00 34.28 191 ARG A C 1
ATOM 1506 O O . ARG A 1 191 ? -16.854 34.312 -1.360 1.00 34.28 191 ARG A O 1
ATOM 1513 N N . ASP A 1 192 ? -18.245 32.674 -1.762 1.00 39.47 192 ASP A N 1
ATOM 1514 C CA . ASP A 1 192 ? -19.665 32.366 -1.925 1.00 39.47 192 ASP A CA 1
ATOM 1515 C C . ASP A 1 192 ? -19.986 30.868 -2.054 1.00 39.47 192 ASP A C 1
ATOM 1517 O O . ASP A 1 192 ? -19.491 30.153 -2.924 1.00 39.47 192 ASP A O 1
ATOM 1521 N N . TYR A 1 193 ? -20.934 30.432 -1.225 1.00 35.47 193 TYR A N 1
ATOM 1522 C CA . TYR A 1 193 ? -21.839 29.342 -1.559 1.00 35.47 193 TYR A CA 1
ATOM 1523 C C . TYR A 1 193 ? -22.809 29.846 -2.634 1.00 35.47 193 TYR A C 1
ATOM 1525 O O . TYR A 1 193 ? -23.618 30.732 -2.364 1.00 35.47 193 TYR A O 1
ATOM 1533 N N . LYS A 1 194 ? -22.809 29.230 -3.819 1.00 36.16 194 LYS A N 1
ATOM 1534 C CA . LYS A 1 194 ? -23.998 29.196 -4.679 1.00 36.16 194 LYS A CA 1
ATOM 1535 C C . LYS A 1 194 ? -24.444 27.757 -4.870 1.00 36.16 194 LYS A C 1
ATOM 1537 O O . LYS A 1 194 ? -24.028 27.046 -5.777 1.00 36.16 194 LYS A O 1
ATOM 1542 N N . VAL A 1 195 ? -25.343 27.368 -3.974 1.00 38.50 195 VAL A N 1
ATOM 1543 C CA . VAL A 1 195 ? -26.395 26.398 -4.255 1.00 38.50 195 VAL A CA 1
ATOM 1544 C C . VAL A 1 195 ? -27.216 26.960 -5.417 1.00 38.50 195 VAL A C 1
ATOM 1546 O O . VAL A 1 195 ? -27.816 28.024 -5.291 1.00 38.50 195 VAL A O 1
ATOM 1549 N N . SER A 1 196 ? -27.254 26.249 -6.539 1.00 39.53 196 SER A N 1
ATOM 1550 C CA . SER A 1 196 ? -28.363 26.353 -7.485 1.00 39.53 196 SER A CA 1
ATOM 1551 C C . SER A 1 196 ? -28.939 24.954 -7.636 1.00 39.53 196 SER A C 1
ATOM 1553 O O . SER A 1 196 ? -28.312 24.039 -8.161 1.00 39.53 196 SER A O 1
ATOM 1555 N N . GLY A 1 197 ? -30.095 24.773 -7.007 1.00 30.92 197 GLY A N 1
ATOM 1556 C CA . GLY A 1 197 ? -30.946 23.626 -7.232 1.00 30.92 197 GLY A CA 1
ATOM 1557 C C . GLY A 1 197 ? -31.829 23.835 -8.457 1.00 30.92 197 GLY A C 1
ATOM 1558 O O . GLY A 1 197 ? -32.002 24.958 -8.926 1.00 30.92 197 GLY A O 1
ATOM 1559 N N . ARG A 1 198 ? -32.473 22.722 -8.817 1.00 32.28 198 ARG A N 1
ATOM 1560 C CA . ARG A 1 198 ? -33.532 22.522 -9.816 1.00 32.28 198 ARG A CA 1
ATOM 1561 C C . ARG A 1 198 ? -33.037 22.358 -11.250 1.00 32.28 198 ARG A C 1
ATOM 1563 O O . ARG A 1 198 ? -32.835 23.327 -11.956 1.00 32.28 198 ARG A O 1
ATOM 1570 N N . ASP A 1 199 ? -33.016 21.098 -11.675 1.00 37.25 199 ASP A N 1
ATOM 1571 C CA . ASP A 1 199 ? -34.007 20.674 -12.661 1.00 37.25 199 ASP A CA 1
ATOM 1572 C C . ASP A 1 199 ? -34.612 19.325 -12.260 1.00 37.25 199 ASP A C 1
ATOM 1574 O O . ASP A 1 199 ? -33.976 18.272 -12.265 1.00 37.25 199 ASP A O 1
ATOM 1578 N N . GLN A 1 200 ? -35.876 19.397 -11.841 1.00 37.91 200 GLN A N 1
ATOM 1579 C CA . GLN A 1 200 ? -36.788 18.269 -11.781 1.00 37.91 200 GLN A CA 1
ATOM 1580 C C . GLN A 1 200 ? -37.355 18.072 -13.186 1.00 37.91 200 GLN A C 1
ATOM 1582 O O . GLN A 1 200 ? -38.174 18.872 -13.618 1.00 37.91 200 GLN A O 1
ATOM 1587 N N . HIS A 1 201 ? -37.010 16.975 -13.856 1.00 38.78 201 HIS A N 1
ATOM 1588 C CA . HIS A 1 201 ? -37.836 16.434 -14.936 1.00 38.78 201 HIS A CA 1
ATOM 1589 C C . HIS A 1 201 ? -37.827 14.898 -14.911 1.00 38.78 201 HIS A C 1
ATOM 1591 O O . HIS A 1 201 ? -37.060 14.220 -15.581 1.00 38.78 201 HIS A O 1
ATOM 1597 N N . ASN A 1 202 ? -38.721 14.356 -14.086 1.00 37.94 202 ASN A N 1
ATOM 1598 C CA . ASN A 1 202 ? -39.843 13.542 -14.551 1.00 37.94 202 ASN A CA 1
ATOM 1599 C C . ASN A 1 202 ? -39.539 12.460 -15.616 1.00 37.94 202 ASN A C 1
ATOM 1601 O O . ASN A 1 202 ? -39.727 12.712 -16.804 1.00 37.94 202 ASN A O 1
ATOM 1605 N N . ARG A 1 203 ? -39.221 11.219 -15.202 1.00 38.81 203 ARG A N 1
ATOM 1606 C CA . ARG A 1 203 ? -39.648 9.998 -15.923 1.00 38.81 203 ARG A CA 1
ATOM 1607 C C . ARG A 1 203 ? -39.998 8.865 -14.949 1.00 38.81 203 ARG A C 1
ATOM 1609 O O . ARG A 1 203 ? -39.229 8.516 -14.062 1.00 38.81 203 ARG A O 1
ATOM 1616 N N . ARG A 1 204 ? -41.216 8.353 -15.140 1.00 38.66 204 ARG A N 1
ATOM 1617 C CA . ARG A 1 204 ? -41.957 7.345 -14.367 1.00 38.66 204 ARG A CA 1
ATOM 1618 C C . ARG A 1 204 ? -41.237 5.995 -14.179 1.00 38.66 204 ARG A C 1
ATOM 1620 O O . ARG A 1 204 ? -40.475 5.592 -15.056 1.00 38.66 204 ARG A O 1
ATOM 1627 N N . PRO A 1 205 ? -41.611 5.234 -13.130 1.00 40.22 205 PRO A N 1
ATOM 1628 C CA . PRO A 1 205 ? -41.318 3.809 -13.004 1.00 40.22 205 PRO A CA 1
ATOM 1629 C C . PRO A 1 205 ? -42.238 2.984 -13.918 1.00 40.22 205 PRO A C 1
ATOM 1631 O O . PRO A 1 205 ? -43.454 3.178 -13.917 1.00 40.22 205 PRO A O 1
ATOM 1634 N N . ASN A 1 206 ? -41.672 2.040 -14.673 1.00 38.53 206 ASN A N 1
ATOM 1635 C CA . ASN A 1 206 ? -42.452 1.046 -15.408 1.00 38.53 206 ASN A CA 1
ATOM 1636 C C . ASN A 1 206 ? -42.527 -0.247 -14.586 1.00 38.53 206 ASN A C 1
ATOM 1638 O O . ASN A 1 206 ? -41.585 -1.037 -14.541 1.00 38.53 206 ASN A O 1
ATOM 1642 N N . HIS A 1 207 ? -43.675 -0.450 -13.942 1.00 36.47 207 HIS A N 1
ATOM 1643 C CA . HIS A 1 207 ? -44.149 -1.772 -13.554 1.00 36.47 207 HIS A CA 1
ATOM 1644 C C . HIS A 1 207 ? -44.417 -2.579 -14.830 1.00 36.47 207 HIS A C 1
ATOM 1646 O O . HIS A 1 207 ? -45.234 -2.172 -15.653 1.00 36.47 207 HIS A O 1
ATOM 1652 N N . SER A 1 208 ? -43.782 -3.743 -14.971 1.00 38.91 208 SER A N 1
ATOM 1653 C CA . SER A 1 208 ? -44.300 -4.805 -15.832 1.00 38.91 208 SER A CA 1
ATOM 1654 C C . SER A 1 208 ? -44.658 -6.009 -14.968 1.00 38.91 208 SER A C 1
ATOM 1656 O O . SER A 1 208 ? -43.858 -6.566 -14.220 1.00 38.91 208 SER A O 1
ATOM 1658 N N . THR A 1 209 ? -45.941 -6.323 -15.020 1.00 36.72 209 THR A N 1
ATOM 1659 C CA . THR A 1 209 ? -46.633 -7.441 -14.405 1.00 36.72 209 THR A CA 1
ATOM 1660 C C . THR A 1 209 ? -46.476 -8.666 -15.301 1.00 36.72 209 THR A C 1
ATOM 1662 O O . THR A 1 209 ? -47.175 -8.814 -16.298 1.00 36.72 209 THR A O 1
ATOM 1665 N N . GLY A 1 210 ? -45.569 -9.571 -14.941 1.00 33.59 210 GLY A N 1
ATOM 1666 C CA . GLY A 1 210 ? -45.458 -10.896 -15.550 1.00 33.59 210 GLY A CA 1
ATOM 1667 C C . GLY A 1 210 ? -46.128 -11.959 -14.682 1.00 33.59 210 GLY A C 1
ATOM 1668 O O . GLY A 1 210 ? -45.504 -12.511 -13.783 1.00 33.59 210 GLY A O 1
ATOM 1669 N N . LYS A 1 211 ? -47.407 -12.246 -14.948 1.00 36.75 211 LYS A N 1
ATOM 1670 C CA . LYS A 1 211 ? -48.110 -13.439 -14.449 1.00 36.75 211 LYS A CA 1
ATOM 1671 C C . LYS A 1 211 ? -47.530 -14.689 -15.127 1.00 36.75 211 LYS A C 1
ATOM 1673 O O . LYS A 1 211 ? -47.603 -14.798 -16.345 1.00 36.75 211 LYS A O 1
ATOM 1678 N N . GLY A 1 212 ? -47.064 -15.663 -14.347 1.00 34.41 212 GLY A N 1
ATOM 1679 C CA . GLY A 1 212 ? -46.752 -17.021 -14.803 1.00 34.41 212 GLY A CA 1
ATOM 1680 C C . GLY A 1 212 ? -47.160 -18.036 -13.737 1.00 34.41 212 GLY A C 1
ATOM 1681 O O . GLY A 1 212 ? -46.666 -18.000 -12.617 1.00 34.41 212 GLY A O 1
ATOM 1682 N N . LYS A 1 213 ? -48.142 -18.874 -14.070 1.00 38.56 213 LYS A N 1
ATOM 1683 C CA . LYS A 1 213 ? -48.886 -19.784 -13.190 1.00 38.56 213 LYS A CA 1
ATOM 1684 C C . LYS A 1 213 ? -48.084 -21.017 -12.735 1.00 38.56 213 LYS A C 1
ATOM 1686 O O . LYS A 1 213 ? -47.340 -21.591 -13.514 1.00 38.56 213 LYS A O 1
ATOM 1691 N N . GLN A 1 214 ? -48.405 -21.447 -11.509 1.00 38.78 214 GLN A N 1
ATOM 1692 C CA . GLN A 1 214 ? -48.627 -22.818 -11.009 1.00 38.78 214 GLN A CA 1
ATOM 1693 C C . GLN A 1 214 ? -47.812 -23.990 -11.592 1.00 38.78 214 GLN A C 1
ATOM 1695 O O . GLN A 1 214 ? -47.990 -24.361 -12.747 1.00 38.78 214 GLN A O 1
ATOM 1700 N N . LYS A 1 215 ? -47.203 -24.769 -10.685 1.00 38.19 215 LYS A N 1
ATOM 1701 C CA . LYS A 1 215 ? -47.571 -26.187 -10.494 1.00 38.19 215 LYS A CA 1
ATOM 1702 C C . LYS A 1 215 ? -47.193 -26.672 -9.089 1.00 38.19 215 LYS A C 1
ATOM 1704 O O . LYS A 1 215 ? -46.030 -26.823 -8.749 1.00 38.19 215 LYS A O 1
ATOM 1709 N N . SER A 1 216 ? -48.235 -26.914 -8.300 1.00 40.69 216 SER A N 1
ATOM 1710 C CA . SER A 1 216 ? -48.251 -27.819 -7.150 1.00 40.69 216 SER A CA 1
ATOM 1711 C C . SER A 1 216 ? -48.436 -29.255 -7.656 1.00 40.69 216 SER A C 1
ATOM 1713 O O . SER A 1 216 ? -49.226 -29.460 -8.580 1.00 40.69 216 SER A O 1
ATOM 1715 N N . LYS A 1 217 ? -47.710 -30.210 -7.058 1.00 44.81 217 LYS A N 1
ATOM 1716 C CA . LYS A 1 217 ? -48.032 -31.642 -6.834 1.00 44.81 217 LYS A CA 1
ATOM 1717 C C . LYS A 1 217 ? -46.856 -32.223 -6.016 1.00 44.81 217 LYS A C 1
ATOM 1719 O O . LYS A 1 217 ? -45.733 -32.159 -6.490 1.00 44.81 217 LYS A O 1
ATOM 1724 N N . LYS A 1 218 ? -47.002 -32.452 -4.705 1.00 42.72 218 LYS A N 1
ATOM 1725 C CA . LYS A 1 218 ? -47.585 -33.603 -3.966 1.00 42.72 218 LYS A CA 1
ATOM 1726 C C . LYS A 1 218 ? -46.559 -34.715 -3.663 1.00 42.72 218 LYS A C 1
ATOM 1728 O O . LYS A 1 218 ? -45.989 -35.256 -4.597 1.00 42.72 218 LYS A O 1
ATOM 1733 N N . SER A 1 219 ? -46.441 -35.000 -2.357 1.00 39.06 219 SER A N 1
ATOM 1734 C CA . SER A 1 219 ? -46.072 -36.229 -1.617 1.00 39.06 219 SER A CA 1
ATOM 1735 C C . SER A 1 219 ? -45.128 -37.261 -2.243 1.00 39.06 219 SER A C 1
ATOM 1737 O O . SER A 1 219 ? -45.441 -37.807 -3.294 1.00 39.06 219 SER A O 1
ATOM 1739 N N . PHE A 1 220 ? -44.090 -37.658 -1.500 1.00 46.91 220 PHE A N 1
ATOM 1740 C CA . PHE A 1 220 ? -44.154 -38.714 -0.472 1.00 46.91 220 PHE A CA 1
ATOM 1741 C C . PHE A 1 220 ? -43.203 -38.368 0.677 1.00 46.91 220 PHE A C 1
ATOM 1743 O O . PHE A 1 220 ? -42.211 -37.659 0.398 1.00 46.91 220 PHE A O 1
#

pLDDT: mean 73.24, std 25.14, range [30.92, 98.25]

Secondary structure (DSSP, 8-state):
---STTSPPBPPGGGGGG--HHHHHHHHHHHHHHHHHHHHHHHHHHHHHHHHHHHHHHSTT-HHHHIIIIISTTSHHHHHHHHHHHHHHHHHHHHHHHHHHHHS-S-HHHHHHHHHS---SSBSS-HHHHHTS-PPPPPPPPP-----------------------------------------------------------------------------